Protein AF-A0A2D8PLK6-F1 (afdb_monomer_lite)

Structure (mmCIF, N/CA/C/O backbone):
data_AF-A0A2D8PLK6-F1
#
_entry.id   AF-A0A2D8PLK6-F1
#
loop_
_atom_site.group_PDB
_atom_site.id
_atom_site.type_symbol
_atom_site.label_atom_id
_atom_site.label_alt_id
_atom_site.label_comp_id
_atom_site.label_asym_id
_atom_site.label_entity_id
_atom_site.label_seq_id
_atom_site.pdbx_PDB_ins_code
_atom_site.Cartn_x
_atom_site.Cartn_y
_atom_site.Cartn_z
_atom_site.occupancy
_atom_site.B_iso_or_equiv
_atom_site.auth_seq_id
_atom_site.auth_comp_id
_atom_site.auth_asym_id
_atom_site.auth_atom_id
_atom_site.pdbx_PDB_model_num
ATOM 1 N N . MET A 1 1 ? -1.858 0.202 -30.831 1.00 60.78 1 MET A N 1
ATOM 2 C CA . MET A 1 1 ? -1.028 1.329 -30.344 1.00 60.78 1 MET A CA 1
ATOM 3 C C . MET A 1 1 ? 0.216 0.822 -29.613 1.00 60.78 1 MET A C 1
ATOM 5 O O . MET A 1 1 ? 1.303 1.046 -30.118 1.00 60.78 1 MET A O 1
ATOM 9 N N . VAL A 1 2 ? 0.094 0.050 -28.522 1.00 63.00 2 VAL A N 1
ATOM 10 C CA . VAL A 1 2 ? 1.261 -0.560 -27.835 1.00 63.00 2 VAL A CA 1
ATOM 11 C C . VAL A 1 2 ? 1.920 -1.668 -28.663 1.00 63.00 2 VAL A C 1
ATOM 13 O O . VAL A 1 2 ? 3.134 -1.665 -28.825 1.00 63.00 2 VAL A O 1
ATOM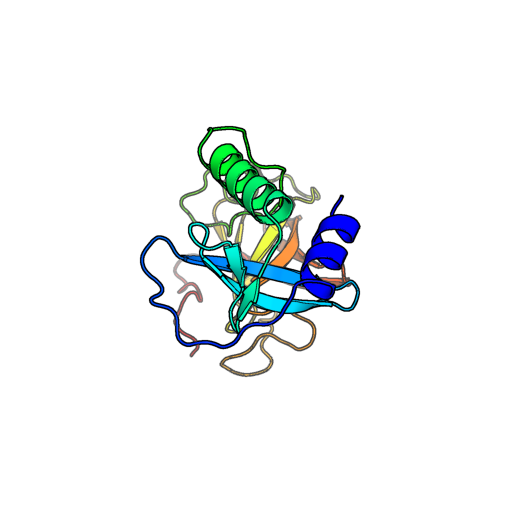 16 N N . GLU A 1 3 ? 1.135 -2.559 -29.273 1.00 66.50 3 GLU A N 1
ATOM 17 C CA . GLU A 1 3 ? 1.668 -3.630 -30.134 1.00 66.50 3 GLU A CA 1
ATOM 18 C C . GLU A 1 3 ? 2.528 -3.107 -31.294 1.00 66.50 3 GLU A C 1
ATOM 20 O O . GLU A 1 3 ? 3.518 -3.731 -31.664 1.00 66.50 3 GLU A O 1
ATOM 25 N N . SER A 1 4 ? 2.182 -1.943 -31.852 1.00 67.81 4 SER A N 1
ATOM 26 C CA . SER A 1 4 ? 2.950 -1.297 -32.921 1.00 67.81 4 SER A CA 1
ATOM 27 C C . SER A 1 4 ? 4.31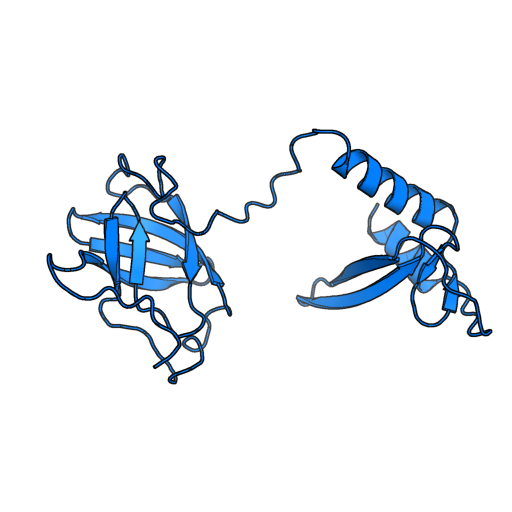1 -0.811 -32.418 1.00 67.81 4 SER A C 1
ATOM 29 O O . SER A 1 4 ? 5.315 -1.025 -33.088 1.00 67.81 4 SER A O 1
ATOM 31 N N . LEU A 1 5 ? 4.365 -0.229 -31.214 1.00 68.81 5 LEU A N 1
ATOM 32 C CA . LEU A 1 5 ? 5.614 0.203 -30.574 1.00 68.81 5 LEU A CA 1
ATOM 33 C C . LEU A 1 5 ? 6.495 -0.990 -30.191 1.00 68.81 5 LEU A C 1
ATOM 35 O O . LEU A 1 5 ? 7.703 -0.955 -30.404 1.00 68.81 5 LEU A O 1
ATOM 39 N N . VAL A 1 6 ? 5.891 -2.068 -29.686 1.00 73.19 6 VAL A N 1
ATOM 40 C CA . VAL A 1 6 ? 6.610 -3.315 -29.391 1.00 73.19 6 VAL A CA 1
ATOM 41 C C . VAL A 1 6 ? 7.186 -3.915 -30.673 1.00 73.19 6 VAL A C 1
ATOM 43 O O . VAL A 1 6 ? 8.360 -4.275 -30.693 1.00 73.19 6 VAL A O 1
ATOM 46 N N . LYS A 1 7 ? 6.418 -3.957 -31.769 1.00 76.75 7 LYS A N 1
ATOM 47 C CA . LYS A 1 7 ? 6.917 -4.424 -33.071 1.00 76.75 7 LYS A CA 1
ATOM 48 C C . LYS A 1 7 ? 8.091 -3.586 -33.573 1.00 76.75 7 LYS A C 1
ATOM 50 O O . LYS A 1 7 ? 9.073 -4.178 -33.996 1.00 76.75 7 LYS A O 1
ATOM 55 N N . ILE A 1 8 ? 8.024 -2.257 -33.454 1.00 75.94 8 ILE A N 1
ATOM 56 C CA . ILE A 1 8 ? 9.125 -1.354 -33.832 1.00 75.94 8 ILE A CA 1
ATOM 57 C C . ILE A 1 8 ? 10.404 -1.689 -33.056 1.00 75.94 8 ILE A C 1
ATOM 59 O O . ILE A 1 8 ? 11.475 -1.762 -33.650 1.00 75.94 8 ILE A O 1
ATOM 63 N N . VAL A 1 9 ? 10.301 -1.936 -31.746 1.00 77.56 9 VAL A N 1
ATOM 64 C CA . VAL A 1 9 ? 11.459 -2.315 -30.920 1.00 77.56 9 VAL A CA 1
ATOM 65 C C . VAL A 1 9 ? 11.991 -3.697 -31.302 1.00 77.56 9 VAL A C 1
ATOM 67 O O . VAL A 1 9 ? 13.202 -3.882 -31.373 1.00 77.56 9 VAL A O 1
ATOM 70 N N . LEU A 1 10 ? 11.110 -4.665 -31.570 1.00 82.62 10 LEU A N 1
ATOM 71 C CA . LEU A 1 10 ? 11.509 -6.022 -31.953 1.00 82.62 10 LEU A CA 1
ATOM 72 C C . LEU A 1 10 ? 12.131 -6.094 -33.357 1.00 82.62 10 LEU A C 1
ATOM 74 O O . LEU A 1 10 ? 12.943 -6.981 -33.606 1.00 82.62 10 LEU A O 1
ATOM 78 N N . SER A 1 11 ? 11.774 -5.179 -34.261 1.00 81.75 11 SER A N 1
ATOM 79 C CA . SER A 1 11 ? 12.331 -5.094 -35.618 1.00 81.75 11 SER A CA 1
ATOM 80 C C . SER A 1 11 ? 13.490 -4.105 -35.757 1.00 81.75 11 SER A C 1
ATOM 82 O O . SER A 1 11 ? 14.020 -3.944 -36.855 1.00 81.75 11 SER A O 1
ATOM 84 N N . ALA A 1 12 ? 13.849 -3.396 -34.685 1.00 86.12 12 ALA A N 1
ATOM 85 C CA . ALA A 1 12 ? 14.866 -2.357 -34.723 1.00 86.12 12 ALA A CA 1
ATOM 86 C C . ALA A 1 12 ? 16.254 -2.942 -35.042 1.00 86.12 12 ALA A C 1
ATOM 88 O O . ALA A 1 12 ? 16.638 -3.968 -34.467 1.00 86.12 12 ALA A O 1
ATOM 89 N N . PRO A 1 13 ? 17.041 -2.292 -35.918 1.00 85.19 13 PRO A N 1
ATOM 90 C CA . PRO A 1 13 ? 18.405 -2.718 -36.167 1.00 85.19 13 PRO A CA 1
ATOM 91 C C . PRO A 1 13 ? 19.247 -2.575 -34.896 1.00 85.19 13 PRO A C 1
ATOM 93 O O . PRO A 1 13 ? 19.100 -1.626 -34.121 1.00 85.19 13 PRO A O 1
ATOM 96 N N . VAL A 1 14 ? 20.144 -3.539 -34.698 1.00 86.94 14 VAL A N 1
ATOM 97 C CA . VAL A 1 14 ? 21.070 -3.565 -33.567 1.00 86.94 14 VAL A CA 1
ATOM 98 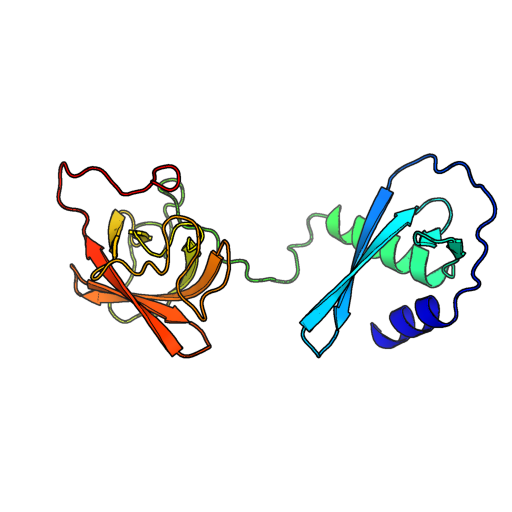C C . VAL A 1 14 ? 22.451 -3.168 -34.062 1.00 86.94 14 VAL A C 1
ATOM 100 O O . VAL A 1 14 ? 23.071 -3.893 -34.836 1.00 86.94 14 VAL A O 1
ATOM 103 N N . ASP A 1 15 ? 22.941 -2.031 -33.587 1.00 84.19 15 ASP A N 1
ATOM 104 C CA . ASP A 1 15 ? 24.303 -1.560 -33.817 1.00 84.19 15 ASP A CA 1
ATOM 105 C C . ASP A 1 15 ? 24.963 -1.267 -32.467 1.00 84.19 15 ASP A C 1
ATOM 107 O O . ASP A 1 15 ? 24.610 -0.313 -31.774 1.00 84.19 15 ASP A O 1
ATOM 111 N N . GLN A 1 16 ? 25.913 -2.129 -32.103 1.00 82.81 16 GLN A N 1
ATOM 112 C CA . GLN A 1 16 ? 26.656 -2.085 -30.842 1.00 82.81 16 GLN A CA 1
ATOM 113 C C . GLN A 1 16 ? 27.969 -1.298 -30.948 1.00 82.81 16 GLN A C 1
ATOM 115 O O . GLN A 1 16 ? 28.822 -1.411 -30.064 1.00 82.81 16 GLN A O 1
ATOM 120 N N . GLY A 1 17 ? 28.159 -0.523 -32.021 1.00 79.06 17 GLY A N 1
ATOM 121 C CA . GLY A 1 17 ? 29.262 0.421 -32.128 1.00 79.06 17 GLY A CA 1
ATOM 122 C C . GLY A 1 17 ? 29.329 1.337 -30.904 1.00 79.06 17 GLY A C 1
ATOM 123 O O . GLY A 1 17 ? 28.310 1.732 -30.338 1.00 79.06 17 GLY A O 1
ATOM 124 N N . ARG A 1 18 ? 30.546 1.664 -30.461 1.00 66.38 18 ARG A N 1
ATOM 125 C CA . ARG A 1 18 ? 30.748 2.554 -29.312 1.00 66.38 18 ARG A CA 1
ATOM 126 C C . ARG A 1 18 ? 30.203 3.942 -29.652 1.00 66.38 18 ARG A C 1
ATOM 128 O O . ARG A 1 18 ? 30.697 4.574 -30.582 1.00 66.38 18 ARG A O 1
ATOM 135 N N . ARG A 1 19 ? 29.218 4.413 -28.885 1.00 69.25 19 ARG A N 1
ATOM 136 C CA . ARG A 1 19 ? 28.636 5.752 -29.017 1.00 69.25 19 ARG A CA 1
ATOM 137 C C . ARG A 1 19 ? 28.798 6.532 -27.726 1.00 69.25 19 ARG A C 1
ATOM 139 O O . ARG A 1 19 ? 28.665 5.975 -26.637 1.00 69.25 19 ARG A O 1
ATOM 146 N N . ASP A 1 20 ? 29.064 7.823 -27.868 1.00 66.19 20 ASP A N 1
ATOM 147 C CA . ASP A 1 20 ? 29.033 8.739 -26.740 1.00 66.19 20 ASP A CA 1
ATOM 148 C C . ASP A 1 20 ? 27.575 9.057 -26.412 1.00 66.19 20 ASP A C 1
ATOM 150 O O . ASP A 1 20 ? 26.809 9.585 -27.218 1.00 66.19 20 ASP A O 1
ATOM 154 N N . HIS A 1 21 ? 27.175 8.649 -25.218 1.00 69.25 21 HIS A N 1
ATOM 155 C CA . HIS A 1 21 ? 25.825 8.795 -24.707 1.00 69.25 21 HIS A CA 1
ATOM 156 C C . HIS A 1 21 ? 25.691 10.116 -23.943 1.00 69.25 21 HIS A C 1
ATOM 158 O O . HIS A 1 21 ? 25.581 10.108 -22.716 1.00 69.25 21 HIS A O 1
ATOM 164 N N . ASP A 1 22 ? 25.731 11.239 -24.658 1.00 62.09 22 ASP A N 1
ATOM 165 C CA . ASP A 1 22 ? 25.506 12.558 -24.061 1.00 62.09 22 ASP A CA 1
ATOM 166 C C . ASP A 1 22 ? 24.004 12.914 -24.034 1.00 62.09 22 ASP A C 1
ATOM 168 O O . ASP A 1 22 ? 23.242 12.558 -24.939 1.00 62.09 22 ASP A O 1
ATOM 172 N N . GLY A 1 23 ? 23.561 13.594 -22.973 1.00 67.00 23 GLY A N 1
ATOM 173 C CA . GLY A 1 23 ? 22.179 14.056 -22.796 1.00 67.00 23 GLY A CA 1
ATOM 174 C C . GLY A 1 23 ? 21.264 13.222 -21.880 1.00 67.00 23 GLY A C 1
ATOM 175 O O . GLY A 1 23 ? 21.669 12.294 -21.177 1.00 67.00 23 GLY A O 1
ATOM 176 N N . GLN A 1 24 ? 19.983 13.613 -21.852 1.00 76.19 24 GLN A N 1
ATOM 177 C CA . GLN A 1 24 ? 18.980 13.103 -20.912 1.00 76.19 24 GLN A CA 1
ATOM 178 C C . GLN A 1 24 ? 18.644 11.625 -21.174 1.00 76.19 24 GLN A C 1
ATOM 180 O O . GLN A 1 24 ? 18.208 11.242 -22.264 1.00 76.19 24 GLN A O 1
ATOM 185 N N . ARG A 1 25 ? 18.813 10.797 -20.137 1.00 85.25 25 ARG A N 1
ATOM 186 C CA . ARG A 1 25 ? 18.557 9.351 -20.162 1.00 85.25 25 ARG A CA 1
ATOM 187 C C . ARG A 1 25 ? 17.244 9.011 -19.465 1.00 85.25 25 ARG A C 1
ATOM 189 O O . ARG A 1 25 ? 17.009 9.446 -18.338 1.00 85.25 25 ARG A O 1
ATOM 196 N N . TYR A 1 26 ? 16.452 8.150 -20.093 1.00 87.38 26 TYR A N 1
ATOM 197 C CA . TYR A 1 26 ? 15.200 7.618 -19.554 1.00 87.38 26 TYR A CA 1
ATOM 198 C C . TYR A 1 26 ? 15.272 6.098 -19.381 1.00 87.38 26 TYR A C 1
ATOM 200 O O . TYR A 1 26 ? 16.160 5.442 -19.924 1.00 87.38 26 TYR A O 1
ATOM 208 N N . PHE A 1 27 ? 14.333 5.528 -18.624 1.00 88.06 27 PHE A N 1
ATOM 209 C CA . PHE A 1 27 ? 14.134 4.081 -18.551 1.00 88.06 27 PHE A CA 1
ATOM 210 C C . PHE A 1 27 ? 12.773 3.727 -19.134 1.00 88.06 27 PHE A C 1
ATOM 212 O O . PHE A 1 27 ? 11.752 4.210 -18.654 1.00 88.06 27 PHE A O 1
ATOM 219 N N . ILE A 1 28 ? 12.773 2.856 -20.139 1.00 85.81 28 ILE A N 1
ATOM 220 C CA . ILE A 1 28 ? 11.558 2.277 -20.706 1.00 85.81 28 ILE A CA 1
ATOM 221 C C . ILE A 1 28 ? 11.373 0.893 -20.086 1.00 85.81 28 ILE A C 1
ATOM 223 O O . ILE A 1 28 ? 12.292 0.068 -20.124 1.00 85.81 28 ILE A O 1
ATOM 227 N N . ALA A 1 29 ? 10.208 0.667 -19.481 1.00 86.12 29 ALA A N 1
ATOM 228 C CA . ALA A 1 29 ? 9.799 -0.617 -18.925 1.00 86.12 29 ALA A CA 1
ATOM 229 C C . ALA A 1 29 ? 8.699 -1.219 -19.806 1.00 86.12 29 ALA A C 1
ATOM 231 O O . ALA A 1 29 ? 7.655 -0.601 -20.014 1.00 86.12 29 ALA A O 1
ATOM 232 N N . PHE A 1 30 ? 8.944 -2.419 -20.324 1.00 83.06 30 PHE A N 1
ATOM 233 C CA . PHE A 1 30 ? 7.946 -3.222 -21.018 1.00 83.06 30 PHE A CA 1
ATOM 234 C C . PHE A 1 30 ? 7.362 -4.217 -20.019 1.00 83.06 30 PHE A C 1
ATOM 236 O O . PHE A 1 30 ? 8.108 -5.016 -19.456 1.00 83.06 30 PHE A O 1
ATOM 243 N N . HIS A 1 31 ? 6.051 -4.159 -19.801 1.00 79.81 31 HIS A N 1
ATOM 244 C CA . HIS A 1 31 ? 5.326 -5.121 -18.978 1.00 79.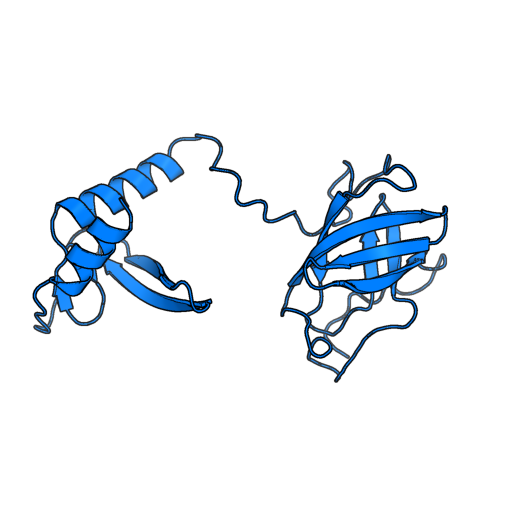81 31 HIS A CA 1
ATOM 245 C C . HIS A 1 31 ? 4.618 -6.106 -19.902 1.00 79.81 31 HIS A C 1
ATOM 247 O O . HIS A 1 31 ? 3.802 -5.698 -20.728 1.00 79.81 31 HIS A O 1
ATOM 253 N N . MET A 1 32 ? 4.966 -7.380 -19.781 1.00 78.06 32 MET A N 1
ATOM 254 C CA . MET A 1 32 ? 4.357 -8.468 -20.536 1.00 78.06 32 MET A CA 1
ATOM 255 C C . MET A 1 32 ? 3.114 -8.995 -19.808 1.00 78.06 32 MET A C 1
ATOM 257 O O . MET A 1 32 ? 2.957 -8.801 -18.602 1.00 78.06 32 MET A O 1
ATOM 261 N N . GLU A 1 33 ? 2.233 -9.686 -20.534 1.00 76.38 33 GLU A N 1
ATOM 262 C CA . GLU A 1 33 ? 0.994 -10.255 -19.974 1.00 76.38 33 GLU A CA 1
ATOM 263 C C . GLU A 1 33 ? 1.252 -11.323 -18.902 1.00 76.38 33 GLU A C 1
ATOM 265 O O . GLU A 1 33 ? 0.441 -11.501 -17.997 1.00 76.38 33 GLU A O 1
ATOM 270 N N . ASP A 1 34 ? 2.407 -11.989 -18.958 1.00 76.69 34 ASP A N 1
ATOM 271 C CA . ASP A 1 34 ? 2.848 -12.973 -17.965 1.00 76.69 34 ASP A CA 1
ATOM 272 C C . ASP A 1 34 ? 3.417 -12.341 -16.676 1.00 76.69 34 ASP A C 1
ATOM 274 O O . ASP A 1 34 ? 3.876 -13.050 -15.781 1.00 76.69 34 ASP A O 1
ATOM 278 N N . GLY A 1 35 ? 3.386 -11.007 -16.565 1.00 74.38 35 GLY A N 1
ATOM 279 C CA . GLY A 1 35 ? 3.915 -10.253 -15.429 1.00 74.38 35 GLY A CA 1
ATOM 280 C C . GLY A 1 35 ? 5.415 -9.959 -15.511 1.00 74.38 35 GLY A C 1
ATOM 281 O O . GLY A 1 35 ? 5.947 -9.277 -14.633 1.00 74.38 35 GLY A O 1
ATOM 282 N N . THR A 1 36 ? 6.105 -10.415 -16.559 1.00 80.38 36 THR A N 1
ATOM 283 C CA . THR A 1 36 ? 7.525 -10.125 -16.773 1.00 80.38 36 THR A CA 1
ATOM 284 C C . THR A 1 36 ? 7.735 -8.647 -17.090 1.00 80.38 36 THR A C 1
ATOM 286 O O . THR A 1 36 ? 7.086 -8.081 -17.972 1.00 80.38 36 THR A O 1
ATOM 289 N N . GLU A 1 37 ? 8.699 -8.021 -16.413 1.00 86.69 37 GLU A N 1
ATOM 290 C CA . GLU A 1 37 ? 9.133 -6.654 -16.700 1.00 86.69 37 GLU A CA 1
ATOM 291 C C . GLU A 1 37 ? 10.513 -6.646 -17.368 1.00 86.69 37 GLU A C 1
ATOM 293 O O . GLU A 1 37 ? 11.488 -7.202 -16.857 1.00 86.69 37 GLU A O 1
ATOM 298 N N . VAL A 1 38 ? 10.620 -5.955 -18.502 1.00 83.56 38 VAL A N 1
ATOM 299 C CA . VAL A 1 38 ? 11.882 -5.744 -19.212 1.00 83.56 38 VAL A CA 1
ATOM 300 C C . VAL A 1 38 ? 12.218 -4.260 -19.214 1.00 83.56 38 VAL A C 1
ATOM 302 O O . VAL A 1 38 ? 11.560 -3.463 -19.877 1.00 83.56 38 VAL A O 1
ATOM 305 N N . ARG A 1 39 ? 13.285 -3.877 -18.505 1.00 88.81 39 ARG A N 1
ATOM 306 C CA . ARG A 1 39 ? 13.758 -2.484 -18.443 1.00 88.81 39 ARG A CA 1
ATOM 307 C C . ARG A 1 39 ? 14.957 -2.244 -19.344 1.00 88.81 39 ARG A C 1
ATOM 309 O O . ARG A 1 39 ? 15.907 -3.033 -19.354 1.00 88.81 39 ARG A O 1
ATOM 316 N N . ARG A 1 40 ? 14.950 -1.132 -20.074 1.00 87.50 40 ARG A N 1
ATOM 317 C CA . ARG A 1 40 ? 16.079 -0.673 -20.896 1.00 87.50 40 ARG A CA 1
ATOM 318 C C . ARG A 1 40 ? 16.288 0.825 -20.713 1.00 87.50 40 ARG A C 1
ATOM 320 O O . ARG A 1 40 ? 15.324 1.577 -20.595 1.00 87.50 40 ARG A O 1
ATOM 327 N N . ALA A 1 41 ? 17.549 1.250 -20.671 1.00 89.56 41 ALA A N 1
ATOM 328 C CA . ALA A 1 41 ? 17.862 2.671 -20.762 1.00 89.56 41 ALA A CA 1
ATOM 329 C C . ALA A 1 41 ? 17.605 3.156 -22.193 1.00 89.56 41 ALA A C 1
ATOM 331 O O . ALA A 1 41 ? 17.842 2.406 -23.139 1.00 89.56 41 ALA A O 1
ATOM 332 N N . PHE A 1 42 ? 17.115 4.382 -22.326 1.00 89.69 42 PHE A N 1
ATOM 333 C CA . PHE A 1 42 ? 16.775 5.020 -23.588 1.00 89.69 42 PHE A CA 1
ATOM 334 C C . PHE A 1 42 ? 17.386 6.417 -23.659 1.00 89.69 42 PHE A C 1
ATOM 336 O O . PHE A 1 42 ? 17.277 7.192 -22.703 1.00 89.69 42 PHE A O 1
ATOM 343 N N . TRP A 1 43 ? 17.989 6.740 -24.799 1.00 89.62 43 TRP A N 1
ATOM 344 C CA . TRP A 1 43 ? 18.542 8.058 -25.094 1.00 89.62 43 TRP A CA 1
ATOM 345 C C . TRP A 1 43 ? 17.675 8.767 -26.126 1.00 89.62 43 TRP A C 1
ATOM 347 O O . TRP A 1 43 ? 17.651 8.393 -27.296 1.00 89.62 43 TRP A O 1
ATOM 357 N N . LEU A 1 44 ? 16.980 9.823 -25.697 1.00 84.88 44 LEU A N 1
ATOM 358 C CA . LEU A 1 44 ? 16.014 10.538 -26.539 1.00 84.88 44 LEU A CA 1
ATOM 359 C C . LEU A 1 44 ? 16.679 11.214 -27.753 1.00 84.88 44 LEU A C 1
ATOM 361 O O . LEU A 1 44 ? 16.108 11.246 -28.844 1.00 84.88 44 LEU A O 1
ATOM 365 N N . GLY A 1 45 ? 17.904 11.716 -27.569 1.00 82.56 45 GLY A N 1
ATOM 366 C CA . GLY A 1 45 ? 18.677 12.392 -28.614 1.00 82.56 45 GLY A CA 1
ATOM 367 C C . GLY A 1 45 ? 19.126 11.468 -29.751 1.00 82.56 45 GLY A C 1
ATOM 368 O O . GLY A 1 45 ? 19.101 11.878 -30.910 1.00 82.56 45 GLY A O 1
ATOM 369 N N . SER A 1 46 ? 19.470 10.212 -29.452 1.00 83.19 46 SER A N 1
ATOM 370 C CA . SER A 1 46 ? 19.905 9.231 -30.459 1.00 83.19 46 SER A CA 1
ATOM 371 C C . SER A 1 46 ? 18.799 8.271 -30.902 1.00 83.19 46 SER A C 1
ATOM 373 O O . SER A 1 46 ? 18.884 7.706 -31.988 1.00 83.19 46 SER A O 1
ATOM 375 N N . GLY A 1 47 ? 17.755 8.086 -30.091 1.00 85.44 47 GLY A N 1
ATOM 376 C CA . GLY A 1 47 ? 16.764 7.027 -30.284 1.00 85.44 47 GLY A CA 1
ATOM 377 C C . GLY A 1 47 ? 17.272 5.637 -29.916 1.00 85.44 47 GLY A C 1
ATOM 378 O O . GLY A 1 47 ? 16.669 4.639 -30.306 1.00 85.44 47 GLY A O 1
ATOM 379 N N . GLU A 1 48 ? 18.381 5.547 -29.191 1.00 88.56 48 GLU A N 1
ATOM 380 C CA . GLU A 1 48 ? 18.945 4.264 -28.804 1.00 88.56 48 GLU A CA 1
ATOM 381 C C . GLU A 1 48 ? 18.281 3.722 -27.536 1.00 88.56 48 GLU A C 1
ATOM 383 O O . GLU A 1 48 ? 18.230 4.395 -26.505 1.00 88.56 48 GLU A O 1
ATOM 388 N N . LEU A 1 49 ? 17.851 2.463 -27.593 1.00 88.75 49 LEU A N 1
ATOM 389 C CA . LEU A 1 49 ? 17.657 1.608 -26.429 1.00 88.75 49 LEU A CA 1
ATOM 390 C C . LEU A 1 49 ? 18.951 0.833 -26.144 1.00 88.75 49 LEU A C 1
ATOM 392 O O . LEU A 1 49 ? 19.593 0.293 -27.046 1.00 88.75 49 LEU A O 1
ATOM 396 N N . HIS A 1 50 ? 19.311 0.744 -24.863 1.00 86.19 50 HIS A N 1
ATOM 397 C CA . HIS A 1 50 ? 20.528 0.088 -24.392 1.00 86.19 50 HIS A CA 1
ATOM 398 C C . HIS A 1 50 ? 20.736 -1.292 -25.025 1.00 86.19 50 HIS A C 1
ATOM 400 O O . HIS A 1 50 ? 19.796 -2.090 -25.082 1.00 86.19 50 HIS A O 1
ATOM 406 N N . ARG A 1 51 ? 22.000 -1.587 -25.373 1.00 84.94 51 ARG A N 1
ATOM 407 C CA . ARG A 1 51 ? 22.460 -2.673 -26.267 1.00 84.94 51 ARG A CA 1
ATOM 408 C C . ARG A 1 51 ? 22.393 -2.332 -27.762 1.00 84.94 51 ARG A C 1
ATOM 410 O O . ARG A 1 51 ? 22.385 -3.258 -28.571 1.00 84.94 51 ARG A O 1
ATOM 417 N N . GLY A 1 52 ? 22.403 -1.048 -28.124 1.00 84.56 52 GLY A N 1
ATOM 418 C CA . GLY A 1 52 ? 22.524 -0.631 -29.519 1.00 84.56 52 GLY A CA 1
ATOM 419 C C . GLY A 1 52 ? 21.250 -0.799 -30.343 1.00 84.56 52 GLY A C 1
ATOM 420 O O . GLY A 1 52 ? 21.324 -0.839 -31.566 1.00 84.56 52 GLY A O 1
ATOM 421 N N . ILE A 1 53 ? 20.089 -0.941 -29.699 1.00 87.56 53 ILE A N 1
ATOM 422 C CA . ILE A 1 53 ? 18.807 -1.113 -30.388 1.00 87.56 53 ILE A CA 1
ATOM 423 C C . ILE A 1 53 ? 18.362 0.263 -30.890 1.00 87.56 53 ILE A C 1
ATOM 425 O O . ILE A 1 53 ? 18.013 1.137 -30.094 1.00 87.56 53 ILE A O 1
ATOM 429 N N . MET A 1 54 ? 18.379 0.459 -32.204 1.00 87.62 54 MET A N 1
ATOM 430 C CA . MET A 1 54 ? 18.096 1.751 -32.825 1.00 87.62 54 MET A CA 1
ATOM 431 C C . MET A 1 54 ? 16.620 1.881 -33.153 1.00 87.62 54 MET A C 1
ATOM 433 O O . MET A 1 54 ? 16.132 1.320 -34.131 1.00 87.62 54 MET A O 1
ATOM 437 N N . THR A 1 55 ? 15.902 2.616 -32.310 1.00 85.06 55 THR A N 1
ATOM 438 C CA . THR A 1 55 ? 14.463 2.794 -32.485 1.00 85.06 55 THR A CA 1
ATOM 439 C C . THR A 1 55 ? 14.153 3.778 -33.608 1.00 85.06 55 THR A C 1
ATOM 441 O O . THR A 1 55 ? 14.886 4.739 -33.850 1.00 85.06 55 THR A O 1
ATOM 444 N N . ASP A 1 56 ? 13.045 3.514 -34.292 1.00 80.81 56 ASP A N 1
ATOM 445 C CA . ASP A 1 56 ? 12.516 4.363 -35.354 1.00 80.81 56 ASP A CA 1
ATOM 446 C C . ASP A 1 56 ? 12.122 5.759 -34.817 1.00 80.81 56 ASP A C 1
ATOM 448 O O . ASP A 1 56 ? 11.703 5.864 -33.655 1.00 80.81 56 ASP A O 1
ATOM 452 N N . PRO A 1 57 ? 12.206 6.835 -35.626 1.00 78.88 57 PRO A N 1
ATOM 453 C CA . PRO A 1 57 ? 11.709 8.160 -35.255 1.00 78.88 57 PRO A CA 1
ATOM 454 C C . PRO A 1 57 ? 10.305 8.160 -34.639 1.00 78.88 57 PRO A C 1
ATOM 456 O O . PRO A 1 57 ? 10.100 8.833 -33.636 1.00 78.88 57 PRO A O 1
ATOM 459 N N . LEU A 1 58 ? 9.383 7.318 -35.115 1.00 78.69 58 LEU A N 1
ATOM 460 C CA . LEU A 1 58 ? 8.033 7.212 -34.550 1.00 78.69 58 LEU A CA 1
ATOM 461 C C . LEU A 1 58 ? 8.026 6.773 -33.079 1.00 78.69 58 LEU A C 1
ATOM 463 O O . LEU A 1 58 ? 7.188 7.216 -32.290 1.00 78.69 58 LEU A O 1
ATOM 467 N N . PHE A 1 59 ? 8.962 5.907 -32.685 1.00 82.12 59 PHE A N 1
ATOM 468 C CA . PHE A 1 59 ? 9.118 5.504 -31.289 1.00 82.12 59 PHE A CA 1
ATOM 469 C C . PHE A 1 59 ? 9.646 6.669 -30.448 1.00 82.12 59 PHE A C 1
ATOM 471 O O . PHE A 1 59 ? 9.140 6.927 -29.356 1.00 82.12 59 PHE A O 1
ATOM 478 N N . ARG A 1 60 ? 10.630 7.407 -30.972 1.00 83.88 60 ARG A N 1
ATOM 479 C CA . ARG A 1 60 ? 11.193 8.591 -30.309 1.00 83.88 60 ARG A CA 1
ATOM 480 C C . ARG A 1 60 ? 10.140 9.675 -30.115 1.00 83.88 60 ARG A C 1
ATOM 482 O O . ARG A 1 60 ? 10.040 10.218 -29.018 1.00 83.88 60 ARG A O 1
ATOM 489 N N . ASP A 1 61 ? 9.338 9.932 -31.142 1.00 81.75 61 ASP A N 1
ATOM 490 C CA . ASP A 1 61 ? 8.254 10.911 -31.120 1.00 81.75 61 ASP A CA 1
ATOM 491 C C . ASP A 1 61 ? 7.189 10.515 -30.100 1.00 81.75 61 ASP A C 1
ATOM 493 O O . ASP A 1 61 ? 6.763 11.346 -29.303 1.00 81.75 61 ASP A O 1
ATOM 497 N N . SER A 1 62 ? 6.846 9.224 -30.030 1.00 81.88 62 SER A N 1
ATOM 498 C CA . SER A 1 62 ? 5.914 8.701 -29.023 1.00 81.88 62 SER A CA 1
ATOM 499 C C . SER A 1 62 ? 6.437 8.897 -27.594 1.00 81.88 62 SER A C 1
ATOM 501 O O . SER A 1 62 ? 5.684 9.286 -26.702 1.00 81.88 62 SER A O 1
ATOM 503 N N . VAL A 1 63 ? 7.736 8.671 -27.359 1.00 83.75 63 VAL A N 1
ATOM 504 C CA . VAL A 1 63 ? 8.359 8.922 -26.049 1.00 83.75 63 VAL A CA 1
ATOM 505 C C . VAL A 1 63 ? 8.416 10.422 -25.748 1.00 83.75 63 VAL A C 1
ATOM 507 O O . VAL A 1 63 ? 8.101 10.827 -24.631 1.00 83.75 63 VAL A O 1
ATOM 510 N N . SER A 1 64 ? 8.774 11.261 -26.724 1.00 83.56 64 SER A N 1
ATOM 511 C CA . SER A 1 64 ? 8.816 12.714 -26.542 1.00 83.56 64 SER A CA 1
ATOM 512 C C . SER A 1 64 ? 7.431 13.293 -26.262 1.00 83.56 64 SER A C 1
ATOM 514 O O . SER A 1 64 ? 7.302 14.163 -25.404 1.00 83.56 64 SER A O 1
ATOM 516 N N . GLN A 1 65 ? 6.399 12.806 -26.947 1.00 77.06 65 GLN A N 1
ATOM 517 C CA . GLN A 1 65 ? 5.015 13.186 -26.702 1.00 77.06 65 GLN A CA 1
ATOM 518 C C . GLN A 1 65 ? 4.589 12.791 -25.286 1.00 77.06 65 GLN A C 1
ATOM 520 O O . GLN A 1 65 ? 4.091 13.644 -24.559 1.00 77.06 65 GLN A O 1
ATOM 525 N N . ALA A 1 66 ? 4.874 11.560 -24.849 1.00 79.12 66 ALA A N 1
ATOM 526 C CA . ALA A 1 66 ? 4.572 11.121 -23.486 1.00 79.12 66 ALA A CA 1
ATOM 527 C C . ALA A 1 66 ? 5.273 11.988 -22.420 1.00 79.12 66 ALA A C 1
ATOM 529 O O . ALA A 1 66 ? 4.686 12.299 -21.387 1.00 79.12 66 ALA A O 1
ATOM 530 N N . LEU A 1 67 ? 6.512 12.425 -22.670 1.00 82.94 67 LEU A N 1
ATOM 531 C CA . LEU A 1 67 ? 7.233 13.341 -21.777 1.00 82.94 67 LEU A CA 1
ATOM 532 C C . LEU A 1 67 ? 6.618 14.748 -21.758 1.00 82.94 67 LEU A C 1
ATOM 534 O O . LEU A 1 67 ? 6.538 15.367 -20.699 1.00 82.94 67 LEU A O 1
ATOM 538 N N . ASN A 1 68 ? 6.151 15.245 -22.903 1.00 79.00 68 ASN A N 1
ATOM 539 C CA . ASN A 1 68 ? 5.480 16.542 -23.002 1.00 79.00 68 ASN A CA 1
ATOM 540 C C . ASN A 1 68 ? 4.083 16.520 -22.359 1.00 79.00 68 ASN A C 1
ATOM 542 O O . ASN A 1 68 ? 3.675 17.502 -21.738 1.00 79.00 68 ASN A O 1
ATOM 546 N N . GLU A 1 69 ? 3.376 15.393 -22.442 1.00 69.50 69 GLU A N 1
ATOM 547 C CA . GLU A 1 69 ? 2.120 15.137 -21.727 1.00 69.50 69 GLU A CA 1
ATOM 548 C C . GLU A 1 69 ? 2.333 15.039 -20.207 1.00 69.50 69 GLU A C 1
ATOM 550 O O . GLU A 1 69 ? 1.466 15.463 -19.449 1.00 69.50 69 GLU A O 1
ATOM 555 N N . MET A 1 70 ? 3.497 14.555 -19.746 1.00 60.88 70 MET A N 1
ATOM 556 C CA . MET A 1 70 ? 3.897 14.638 -18.330 1.00 60.88 70 MET A CA 1
ATOM 557 C C . MET A 1 70 ? 4.270 16.067 -17.892 1.00 60.88 70 MET A C 1
ATOM 559 O O . MET A 1 70 ? 4.160 16.383 -16.709 1.00 60.88 70 MET A O 1
ATOM 563 N N . ALA A 1 71 ? 4.750 16.915 -18.812 1.00 59.56 71 ALA A N 1
ATOM 564 C CA . ALA A 1 71 ? 5.202 18.283 -18.530 1.00 59.56 71 ALA A CA 1
ATOM 565 C C . ALA A 1 71 ? 4.085 19.341 -18.618 1.00 59.56 71 ALA A C 1
ATOM 567 O O . ALA A 1 71 ? 4.194 20.413 -18.024 1.00 59.56 71 ALA A O 1
ATOM 568 N N . THR A 1 72 ? 2.999 19.051 -19.332 1.00 42.12 72 THR A N 1
ATOM 569 C CA . THR A 1 72 ? 1.740 19.794 -19.201 1.00 42.12 72 THR A CA 1
ATOM 570 C C . THR A 1 72 ? 1.016 19.296 -17.948 1.00 42.12 72 THR A C 1
ATOM 572 O O . THR A 1 72 ? 0.998 18.089 -17.719 1.00 42.12 72 THR A O 1
ATOM 575 N N . PRO A 1 73 ? 0.396 20.162 -17.117 1.00 43.41 73 PRO A N 1
ATOM 576 C CA . PRO A 1 73 ? -0.427 19.718 -15.996 1.00 43.41 73 PRO A CA 1
ATOM 577 C C . PRO A 1 73 ? -1.765 19.191 -16.532 1.00 43.41 73 PRO A C 1
ATOM 579 O O . PRO A 1 73 ? -2.835 19.739 -16.282 1.00 43.41 73 PRO A O 1
ATOM 582 N N . THR A 1 74 ? -1.691 18.128 -17.320 1.00 39.22 74 THR A N 1
ATOM 583 C CA . THR A 1 74 ? -2.813 17.267 -17.646 1.00 39.22 74 THR A CA 1
ATOM 584 C C . THR A 1 74 ? -2.901 16.281 -16.484 1.00 39.22 74 THR A C 1
ATOM 586 O O . THR A 1 74 ? -1.891 15.644 -16.168 1.00 39.22 74 THR A O 1
ATOM 589 N N . PRO A 1 75 ? -4.039 16.175 -15.774 1.00 39.94 75 PRO A N 1
ATOM 590 C CA . PRO A 1 75 ? -4.146 15.239 -14.665 1.00 39.94 75 PRO A CA 1
ATOM 591 C C . PRO A 1 75 ? -3.840 13.835 -15.207 1.00 39.94 75 PRO A C 1
ATOM 593 O O . PRO A 1 75 ? -4.438 13.434 -16.210 1.00 39.94 75 PRO A O 1
ATOM 596 N N . PRO A 1 76 ? -2.874 13.111 -14.616 1.00 39.97 76 PRO A N 1
ATOM 597 C CA . PRO A 1 76 ? -2.413 11.845 -15.162 1.00 39.97 76 PRO A CA 1
ATOM 598 C C . PRO A 1 76 ? -3.584 10.860 -15.278 1.00 39.97 76 PRO A C 1
ATOM 600 O O . PRO A 1 76 ? -4.466 10.861 -14.412 1.00 39.97 76 PRO A O 1
ATOM 603 N N . PRO A 1 77 ? -3.610 9.989 -16.307 1.00 40.28 77 PRO A N 1
ATOM 604 C CA . PRO A 1 77 ? -4.554 8.885 -16.331 1.00 40.28 77 PRO A CA 1
ATOM 605 C C . PRO A 1 77 ? -4.338 8.080 -15.052 1.00 40.28 77 PRO A C 1
ATOM 607 O O . PRO A 1 77 ? -3.225 7.637 -14.767 1.00 40.28 77 PRO A O 1
ATOM 610 N N . ASN A 1 78 ? -5.407 7.980 -14.266 1.00 39.19 78 ASN A N 1
ATOM 611 C CA . ASN A 1 78 ? -5.474 7.425 -12.921 1.00 39.19 78 ASN A CA 1
ATOM 612 C C . ASN A 1 78 ? -4.874 6.002 -12.872 1.00 39.19 78 ASN A C 1
ATOM 614 O O . ASN A 1 78 ? -5.581 5.000 -12.940 1.00 39.19 78 ASN A O 1
ATOM 618 N N . LYS A 1 79 ? -3.549 5.888 -12.735 1.00 39.12 79 LYS A N 1
ATOM 619 C CA . LYS A 1 79 ? -2.954 4.753 -12.038 1.00 39.12 79 LYS A CA 1
ATOM 620 C C . LYS A 1 79 ? -3.224 5.042 -10.578 1.00 39.12 79 LYS A C 1
ATOM 622 O O . LYS A 1 79 ? -2.527 5.848 -9.972 1.00 39.12 79 LYS A O 1
ATOM 627 N N . THR A 1 80 ? -4.274 4.431 -10.050 1.00 36.22 80 THR A N 1
ATOM 628 C CA . THR A 1 80 ? -4.657 4.469 -8.641 1.00 36.22 80 THR A CA 1
ATOM 629 C C . THR A 1 80 ? -3.562 3.808 -7.795 1.00 36.22 80 THR A C 1
ATOM 631 O O . THR A 1 80 ? -3.747 2.732 -7.239 1.00 36.22 80 THR A O 1
ATOM 634 N N . SER A 1 81 ? -2.372 4.410 -7.710 1.00 46.09 81 SER A N 1
ATOM 635 C CA . SER A 1 81 ? -1.483 4.185 -6.581 1.00 46.09 81 SER A CA 1
ATOM 636 C C . SER A 1 81 ? -2.145 4.906 -5.424 1.00 46.09 81 SER A C 1
ATOM 638 O O . SER A 1 81 ? -1.973 6.113 -5.250 1.00 46.09 81 SER A O 1
ATOM 640 N N . THR A 1 82 ? -2.998 4.192 -4.697 1.00 55.25 82 THR A N 1
ATOM 641 C CA . THR A 1 82 ? -3.620 4.748 -3.505 1.00 55.25 82 THR A CA 1
ATOM 642 C C . THR A 1 82 ? -2.501 5.271 -2.600 1.00 55.25 82 THR A C 1
ATOM 644 O O . THR A 1 82 ? -1.548 4.521 -2.352 1.00 55.25 82 THR A O 1
ATOM 647 N N . PRO A 1 83 ? -2.532 6.533 -2.145 1.00 59.03 83 PRO A N 1
ATOM 648 C CA . PRO A 1 83 ? -1.489 7.046 -1.272 1.00 59.03 83 PRO A CA 1
ATOM 649 C C . PRO A 1 83 ? -1.365 6.154 -0.032 1.00 59.03 83 PRO A C 1
ATOM 651 O O . PRO A 1 83 ? -2.359 5.660 0.505 1.00 59.03 83 PRO A O 1
ATOM 654 N N . LEU A 1 84 ? -0.126 5.915 0.400 1.00 76.56 84 LEU A N 1
ATOM 655 C CA . LEU A 1 84 ? 0.128 5.377 1.731 1.00 76.56 84 LEU A CA 1
ATOM 656 C C . LEU A 1 84 ? -0.435 6.377 2.726 1.00 76.56 84 LEU A C 1
ATOM 658 O O . LEU A 1 84 ? 0.008 7.521 2.748 1.00 76.56 84 LEU A O 1
ATOM 662 N N . CYS A 1 85 ? -1.405 5.955 3.525 1.00 83.88 85 CYS A N 1
ATOM 663 C CA . CYS A 1 85 ? -1.957 6.839 4.528 1.00 83.88 85 CYS A CA 1
ATOM 664 C C . CYS A 1 85 ? -0.913 7.163 5.593 1.00 83.88 85 CYS A C 1
ATOM 666 O O . CYS A 1 85 ? -0.288 6.275 6.180 1.00 83.88 85 CYS A O 1
ATOM 668 N N . THR A 1 86 ? -0.751 8.453 5.848 1.00 82.44 86 THR A N 1
ATOM 669 C CA . THR A 1 86 ? 0.055 9.012 6.923 1.00 82.44 86 THR A CA 1
ATOM 670 C C . THR A 1 86 ? -0.786 10.011 7.715 1.00 82.44 86 THR A C 1
ATOM 672 O O . THR A 1 86 ? -1.903 10.363 7.342 1.00 82.44 86 THR A O 1
ATOM 675 N N . GLU A 1 87 ? -0.236 10.499 8.823 1.00 82.88 87 GLU A N 1
ATOM 676 C CA . GLU A 1 87 ? -0.871 11.526 9.660 1.00 82.88 87 GLU A CA 1
ATOM 677 C C . GLU A 1 87 ? -1.070 12.872 8.947 1.00 82.88 87 GLU A C 1
ATOM 679 O O . GLU A 1 87 ? -1.770 13.743 9.457 1.00 82.88 87 GLU A O 1
ATOM 684 N N . ARG A 1 88 ? -0.434 13.076 7.786 1.00 82.12 88 ARG A N 1
ATOM 685 C CA . ARG A 1 88 ? -0.524 14.331 7.031 1.00 82.12 88 ARG A CA 1
ATOM 686 C C . ARG A 1 88 ? -1.803 14.425 6.210 1.00 82.12 88 ARG A C 1
ATOM 688 O O . ARG A 1 88 ? -2.257 15.530 5.923 1.00 82.12 88 ARG A O 1
ATOM 695 N N . GLU A 1 89 ? -2.372 13.292 5.814 1.00 84.12 89 GLU A N 1
ATOM 696 C CA . GLU A 1 89 ? -3.584 13.257 5.011 1.00 84.12 89 GLU A CA 1
ATOM 697 C C . GLU A 1 89 ? -4.824 13.354 5.908 1.00 84.12 89 GLU A C 1
ATOM 699 O O . GLU A 1 89 ? -5.104 12.480 6.726 1.00 84.12 89 GLU A O 1
ATOM 704 N N . LEU A 1 90 ? -5.597 14.425 5.723 1.00 85.50 90 LEU A N 1
ATOM 705 C CA . LEU A 1 90 ? -6.773 14.732 6.546 1.00 85.50 90 LEU A CA 1
ATOM 706 C C . LEU A 1 90 ? -8.094 14.229 5.950 1.00 85.50 90 LEU A C 1
ATOM 708 O O . LEU A 1 90 ? -9.132 14.334 6.599 1.00 85.50 90 LEU A O 1
ATOM 712 N N . THR A 1 91 ? -8.078 13.675 4.737 1.00 85.88 91 THR A N 1
ATOM 713 C CA . THR A 1 91 ? -9.272 13.158 4.057 1.00 85.88 91 THR A CA 1
ATOM 714 C C . THR A 1 91 ? -9.342 11.629 4.117 1.00 85.88 91 THR A C 1
ATOM 716 O O . THR A 1 91 ? -8.299 10.966 4.144 1.00 85.88 91 THR A O 1
ATOM 719 N N . PRO A 1 92 ? -10.548 11.028 4.113 1.00 85.44 92 PRO A N 1
ATOM 720 C CA . PRO A 1 92 ? -10.702 9.579 4.015 1.00 85.44 92 PRO A CA 1
ATOM 721 C C . PRO A 1 92 ? -9.981 9.004 2.783 1.00 85.44 92 PRO A C 1
ATOM 723 O O . PRO A 1 92 ? -10.044 9.613 1.713 1.00 85.44 92 PRO A O 1
ATOM 726 N N . PRO A 1 93 ? -9.342 7.823 2.890 1.00 90.88 93 PRO A N 1
ATOM 727 C CA . PRO A 1 93 ? -9.325 6.923 4.053 1.00 90.88 93 PRO A CA 1
ATOM 728 C C . PRO A 1 93 ? -8.323 7.261 5.165 1.00 90.88 93 PRO A C 1
ATOM 730 O O . PRO A 1 93 ? -8.320 6.596 6.202 1.00 90.88 93 PRO A O 1
ATOM 733 N N . CYS A 1 94 ? -7.447 8.239 4.958 1.00 88.50 94 CYS A N 1
ATOM 734 C CA . CYS A 1 94 ? -6.325 8.492 5.855 1.00 88.50 94 CYS A CA 1
ATOM 735 C C . CYS A 1 94 ? -6.721 9.358 7.050 1.00 88.50 94 CYS A C 1
ATOM 737 O O . CYS A 1 94 ? -6.344 9.046 8.174 1.00 88.50 94 CYS A O 1
ATOM 739 N N . GLY A 1 95 ? -7.538 10.383 6.817 1.00 86.06 95 GLY A N 1
ATOM 740 C CA . GLY A 1 95 ? -8.109 11.236 7.850 1.00 86.06 95 GLY A CA 1
ATOM 741 C C . GLY A 1 95 ? -9.441 10.733 8.401 1.00 86.06 95 GLY A C 1
ATOM 742 O O . GLY A 1 95 ? -9.887 9.619 8.118 1.00 86.06 95 GLY A O 1
ATOM 743 N N . SER A 1 96 ? -10.078 11.565 9.219 1.00 86.88 96 SER A N 1
ATOM 744 C CA . SER A 1 96 ? -11.379 11.278 9.829 1.00 86.88 96 SER A CA 1
ATOM 745 C C . SER A 1 96 ? -12.517 11.276 8.795 1.00 86.88 96 SER A C 1
ATOM 747 O O . SER A 1 96 ? -12.347 11.705 7.656 1.00 86.88 96 SER A O 1
ATOM 749 N N . GLY A 1 97 ? -13.697 10.777 9.182 1.00 87.88 97 GLY A N 1
ATOM 750 C CA . GLY A 1 97 ? -14.866 10.702 8.289 1.00 87.88 97 GLY A CA 1
ATOM 751 C C . GLY A 1 97 ? -14.953 9.417 7.458 1.00 87.88 97 GLY A C 1
ATOM 752 O O . GLY A 1 97 ? -15.692 9.360 6.478 1.00 87.88 97 GLY A O 1
ATOM 753 N N . VAL A 1 98 ? -14.198 8.381 7.833 1.00 92.25 98 VAL A N 1
ATOM 754 C CA . VAL A 1 98 ? -14.394 7.016 7.328 1.00 92.25 98 VAL A CA 1
ATOM 755 C C . VAL A 1 98 ? -15.718 6.463 7.857 1.00 92.25 98 VAL A C 1
ATOM 757 O O . VAL A 1 98 ? -15.962 6.467 9.062 1.00 92.25 98 VAL A O 1
ATOM 760 N N . GLU A 1 99 ? -16.556 5.961 6.957 1.00 92.81 99 GLU A N 1
ATOM 761 C CA . GLU A 1 99 ? -17.841 5.343 7.285 1.00 92.81 99 GLU A CA 1
ATOM 762 C C . GLU A 1 99 ? -17.668 3.847 7.588 1.00 92.81 99 GLU A C 1
ATOM 764 O O . GLU A 1 99 ? -16.936 3.135 6.891 1.00 92.81 99 GLU A O 1
ATOM 769 N N . ILE A 1 100 ? -18.372 3.347 8.608 1.00 93.88 100 ILE A N 1
ATOM 770 C CA . ILE A 1 100 ? -18.391 1.915 8.934 1.00 93.88 100 ILE A CA 1
ATOM 771 C C . ILE A 1 100 ? -19.019 1.126 7.775 1.00 93.88 100 ILE A C 1
ATOM 773 O O . ILE A 1 100 ? -20.047 1.506 7.221 1.00 93.88 100 ILE A O 1
ATOM 777 N N . GLY A 1 101 ? -18.389 0.012 7.403 1.00 89.19 101 GLY A N 1
ATOM 778 C CA . GLY A 1 101 ? -18.822 -0.894 6.337 1.00 89.19 101 GLY A CA 1
ATOM 779 C C . GLY A 1 101 ? -18.423 -0.463 4.922 1.00 89.19 101 GLY A C 1
ATOM 780 O O . GLY A 1 101 ? -18.437 -1.300 4.016 1.00 89.19 101 GLY A O 1
ATOM 781 N N . LYS A 1 102 ? -18.012 0.794 4.717 1.00 92.88 102 LYS A N 1
ATOM 782 C CA . LYS A 1 102 ? -17.639 1.310 3.395 1.00 92.88 102 LYS A CA 1
ATOM 783 C C . LYS A 1 102 ? -16.206 0.897 3.017 1.00 92.88 102 LYS A C 1
ATOM 785 O O . LYS A 1 102 ? -15.288 1.112 3.812 1.00 92.88 102 LYS A O 1
ATOM 790 N N . PRO A 1 103 ? -15.986 0.299 1.829 1.00 90.38 103 PRO A N 1
ATOM 791 C CA . PRO A 1 103 ? -14.647 0.043 1.311 1.00 90.38 103 PRO A CA 1
ATOM 792 C C . PRO A 1 103 ? -13.966 1.331 0.881 1.00 90.38 103 PRO A C 1
ATOM 794 O O . PRO A 1 103 ? -14.544 2.145 0.160 1.00 90.38 103 PRO A O 1
ATOM 797 N N . TYR A 1 104 ? -12.705 1.465 1.270 1.00 89.12 104 TYR A N 1
ATOM 798 C CA . TYR A 1 104 ? -11.820 2.490 0.751 1.00 89.12 104 TYR A CA 1
ATOM 799 C C . TYR A 1 104 ? -10.604 1.823 0.112 1.00 89.12 104 TYR A C 1
ATOM 801 O O . TYR A 1 104 ? -10.004 0.955 0.753 1.00 89.12 104 TYR A O 1
ATOM 809 N N . PRO A 1 105 ? -10.200 2.224 -1.107 1.00 90.44 105 PRO A N 1
ATOM 810 C CA . PRO A 1 105 ? -8.910 1.829 -1.658 1.00 90.44 105 PRO A CA 1
ATOM 811 C C . PRO A 1 105 ? -7.807 2.137 -0.648 1.00 90.44 105 PRO A C 1
ATOM 813 O O . PRO A 1 105 ? -7.851 3.178 0.010 1.00 90.44 105 PRO A O 1
ATOM 816 N N . TYR A 1 106 ? -6.837 1.240 -0.494 1.00 88.25 106 TYR A N 1
ATOM 817 C CA . TYR A 1 106 ? -5.780 1.400 0.498 1.00 88.25 106 TYR A CA 1
ATOM 818 C C . TYR A 1 106 ? -4.484 0.704 0.064 1.00 88.25 106 TYR A C 1
ATOM 820 O O . TYR A 1 106 ? -4.506 -0.391 -0.503 1.00 88.25 106 TYR A O 1
ATOM 828 N N . THR A 1 107 ? -3.346 1.326 0.379 1.00 88.81 107 THR A N 1
ATOM 829 C CA . THR A 1 107 ? -2.012 0.730 0.215 1.00 88.81 107 THR A CA 1
ATOM 830 C C . THR A 1 107 ? -1.453 0.364 1.582 1.00 88.81 107 THR A C 1
ATOM 832 O O . THR A 1 107 ? -1.168 1.240 2.398 1.00 88.81 107 THR A O 1
ATOM 835 N N . LEU A 1 108 ? -1.268 -0.930 1.837 1.00 89.50 108 LEU A N 1
ATOM 836 C CA . LEU A 1 108 ? -0.732 -1.439 3.095 1.00 89.50 108 LEU A CA 1
ATOM 837 C C . LEU A 1 108 ? 0.784 -1.651 3.003 1.00 89.50 108 LEU A C 1
ATOM 839 O O . LEU A 1 108 ? 1.263 -2.271 2.057 1.00 89.50 108 LEU A O 1
ATOM 843 N N . LEU A 1 109 ? 1.535 -1.175 4.001 1.00 86.69 109 LEU A N 1
ATOM 844 C CA . LEU A 1 109 ? 2.958 -1.485 4.166 1.00 86.69 109 LEU A CA 1
ATOM 845 C C . LEU A 1 109 ? 3.129 -2.921 4.675 1.00 86.69 109 LEU A C 1
ATOM 847 O O . LEU A 1 109 ? 2.625 -3.275 5.739 1.00 86.69 109 LEU A O 1
ATOM 851 N N . THR A 1 110 ? 3.866 -3.727 3.918 1.00 88.62 110 THR A N 1
ATOM 852 C CA . THR A 1 110 ? 4.071 -5.163 4.164 1.00 88.62 110 THR A CA 1
ATOM 853 C C . THR A 1 110 ? 5.549 -5.544 4.301 1.00 88.62 110 THR A C 1
ATOM 855 O O . THR A 1 110 ? 5.841 -6.648 4.750 1.00 88.62 110 THR A O 1
ATOM 858 N N . HIS A 1 111 ? 6.484 -4.643 3.972 1.00 80.94 111 HIS A N 1
ATOM 859 C CA . HIS A 1 111 ? 7.937 -4.885 3.946 1.00 80.94 111 HIS A CA 1
ATOM 860 C C . HIS A 1 111 ? 8.491 -5.674 5.152 1.00 80.94 111 HIS A C 1
ATOM 862 O O . HIS A 1 111 ? 9.125 -6.705 4.964 1.00 80.94 111 HIS A O 1
ATOM 868 N N . CYS A 1 112 ? 8.222 -5.235 6.390 1.00 78.62 112 CYS A N 1
ATOM 869 C CA . CYS A 1 112 ? 8.683 -5.907 7.623 1.00 78.62 112 CYS A CA 1
ATOM 870 C C . CYS A 1 112 ? 7.592 -6.803 8.258 1.00 78.62 112 CYS A C 1
ATOM 872 O O . CYS A 1 112 ? 7.534 -6.960 9.488 1.00 78.62 112 CYS A O 1
ATOM 874 N N . GLY A 1 113 ? 6.675 -7.316 7.435 1.00 85.75 113 GLY A N 1
ATOM 875 C CA . GLY A 1 113 ? 5.407 -7.899 7.862 1.00 85.75 113 GLY A CA 1
ATOM 876 C C . GLY A 1 113 ? 4.317 -6.853 8.117 1.00 85.75 113 GLY A C 1
ATOM 877 O O . GLY A 1 113 ? 4.551 -5.643 8.095 1.00 85.75 113 GLY A O 1
ATOM 878 N N . ILE A 1 114 ? 3.103 -7.334 8.373 1.00 89.31 114 ILE A N 1
ATOM 879 C CA . ILE A 1 114 ? 1.915 -6.507 8.602 1.00 89.31 114 ILE A CA 1
ATOM 880 C C . ILE A 1 114 ? 1.763 -6.305 10.103 1.00 89.31 114 ILE A C 1
ATOM 882 O O . ILE A 1 114 ? 1.299 -7.190 10.823 1.00 89.31 114 ILE A O 1
ATOM 886 N N . ARG A 1 115 ? 2.203 -5.137 10.573 1.00 87.38 115 ARG A N 1
ATOM 887 C CA . ARG A 1 115 ? 2.256 -4.799 12.004 1.00 87.38 115 ARG A CA 1
ATOM 888 C C . ARG A 1 115 ? 1.278 -3.701 12.401 1.00 87.38 115 ARG A C 1
ATOM 890 O O . ARG A 1 115 ? 0.784 -3.702 13.522 1.00 87.38 115 ARG A O 1
ATOM 897 N N . GLY A 1 116 ? 0.988 -2.770 11.498 1.00 89.31 116 GLY A N 1
ATOM 898 C CA . GLY A 1 116 ? 0.080 -1.661 11.762 1.00 89.31 116 GLY A CA 1
ATOM 899 C C . GLY A 1 116 ? -0.242 -0.852 10.512 1.00 89.31 116 GLY A C 1
ATOM 900 O O . GLY A 1 116 ? 0.379 -1.040 9.467 1.00 89.31 116 GLY A O 1
ATOM 901 N N . ALA A 1 117 ? -1.221 0.040 10.626 1.00 91.50 117 ALA A N 1
ATOM 902 C CA . ALA A 1 117 ? -1.744 0.842 9.523 1.00 91.50 117 ALA A CA 1
ATOM 903 C C . ALA A 1 117 ? -2.323 2.167 10.037 1.00 91.50 117 ALA A C 1
ATOM 905 O O . ALA A 1 117 ? -2.991 2.195 11.069 1.00 91.50 117 ALA A O 1
ATOM 906 N N . TYR A 1 118 ? -2.066 3.274 9.339 1.00 91.81 118 TYR A N 1
ATOM 907 C CA . TYR A 1 118 ? -2.708 4.548 9.657 1.00 91.81 118 TYR A CA 1
ATOM 908 C C . TYR A 1 118 ? -3.994 4.691 8.842 1.00 91.81 118 TYR A C 1
ATOM 910 O O . TYR A 1 118 ? -3.952 4.729 7.620 1.00 91.81 118 TYR A O 1
ATOM 918 N N . PHE A 1 119 ? -5.144 4.732 9.502 1.00 93.75 119 PHE A N 1
ATOM 919 C CA . PHE A 1 119 ? -6.444 4.696 8.836 1.00 93.75 119 PHE A CA 1
ATOM 920 C C . PHE A 1 119 ? -7.497 5.389 9.694 1.00 93.75 119 PHE A C 1
ATOM 922 O O . PHE A 1 119 ? -7.457 5.296 10.924 1.00 93.75 119 PHE A O 1
ATOM 929 N N . ALA A 1 120 ? -8.459 6.057 9.057 1.00 93.44 120 ALA A N 1
ATOM 930 C CA . ALA A 1 120 ? -9.526 6.791 9.737 1.00 93.44 120 ALA A CA 1
ATOM 931 C C . ALA A 1 120 ? -9.000 7.841 10.742 1.00 93.44 120 ALA A C 1
ATOM 933 O O . ALA A 1 120 ? -9.562 8.022 11.822 1.00 93.44 120 ALA A O 1
ATOM 934 N N . GLY A 1 121 ? -7.884 8.499 10.416 1.00 91.56 121 GLY A N 1
ATOM 935 C CA . GLY A 1 121 ? -7.254 9.541 11.227 1.00 91.56 121 GLY A CA 1
ATOM 936 C C . GLY A 1 121 ? -6.507 9.029 12.457 1.00 91.56 121 GLY A C 1
ATOM 937 O O . GLY A 1 121 ? -6.165 9.821 13.335 1.00 91.56 121 GLY A O 1
ATOM 938 N N . ARG A 1 122 ? -6.262 7.718 12.570 1.00 91.94 122 ARG A N 1
ATOM 939 C CA . ARG A 1 122 ? -5.596 7.147 13.745 1.00 91.94 122 ARG A CA 1
ATOM 940 C C . ARG A 1 122 ? -4.740 5.925 13.440 1.00 91.94 122 ARG A C 1
ATOM 942 O O . ARG A 1 122 ? -4.750 5.351 12.354 1.00 91.94 122 ARG A O 1
ATOM 949 N N . LYS A 1 123 ? -3.985 5.542 14.463 1.00 92.00 123 LYS A N 1
ATOM 950 C CA . LYS A 1 123 ? -3.035 4.435 14.474 1.00 92.00 123 LYS A CA 1
ATOM 951 C C . LYS A 1 123 ? -3.720 3.117 14.815 1.00 92.00 123 LYS A C 1
ATOM 953 O O . LYS A 1 123 ? -4.461 3.037 15.793 1.00 92.00 123 LYS A O 1
ATOM 958 N N . TRP A 1 124 ? -3.416 2.083 14.039 1.00 93.19 124 TRP A N 1
ATOM 959 C CA . TRP A 1 124 ? -3.936 0.736 14.228 1.00 93.19 124 TRP A CA 1
ATOM 960 C C . TRP A 1 124 ? -2.821 -0.308 14.246 1.00 93.19 124 TRP A C 1
ATOM 962 O O . TRP A 1 124 ? -1.839 -0.196 13.515 1.00 93.19 124 TRP A O 1
ATOM 972 N N . VAL A 1 125 ? -2.992 -1.353 15.048 1.00 92.75 125 VAL A N 1
ATOM 973 C CA . VAL A 1 125 ? -2.074 -2.489 15.180 1.00 92.75 125 VAL A CA 1
ATOM 974 C C . VAL A 1 125 ? -2.731 -3.733 14.606 1.00 92.75 125 VAL A C 1
ATOM 976 O O . VAL A 1 125 ? -3.910 -3.981 14.850 1.00 92.75 125 VAL A O 1
ATOM 979 N N . ALA A 1 126 ? -1.972 -4.511 13.841 1.00 92.19 126 ALA A N 1
ATOM 980 C CA . ALA A 1 126 ? -2.451 -5.764 13.277 1.00 92.19 126 ALA A CA 1
ATOM 981 C C . ALA A 1 126 ? -2.746 -6.789 14.385 1.00 92.19 126 ALA A C 1
ATOM 983 O O . ALA A 1 126 ? -1.956 -6.955 15.317 1.00 92.19 126 ALA A O 1
ATOM 984 N N . SER A 1 127 ? -3.878 -7.483 14.286 1.00 89.12 127 SER A N 1
ATOM 985 C CA . SER A 1 127 ? -4.329 -8.478 15.259 1.00 89.12 127 SER A CA 1
ATOM 986 C C . SER A 1 127 ? -4.860 -9.725 14.534 1.00 89.12 127 SER A C 1
ATOM 988 O O . SER A 1 127 ? -5.957 -9.673 13.987 1.00 89.12 127 SER A O 1
ATOM 990 N N . PRO A 1 128 ? -4.110 -10.842 14.497 1.00 86.88 128 PRO A N 1
ATOM 991 C CA . PRO A 1 128 ? -2.720 -10.970 14.930 1.00 86.88 128 PRO A CA 1
ATOM 992 C C . PRO A 1 128 ? -1.761 -10.193 14.014 1.00 86.88 128 PRO A C 1
ATOM 994 O O . PRO A 1 128 ? -2.080 -9.863 12.872 1.00 86.88 128 PRO A O 1
ATOM 997 N N . VAL A 1 129 ? -0.548 -9.940 14.502 1.00 83.06 129 VAL A N 1
ATOM 998 C CA . VAL A 1 129 ? 0.552 -9.474 13.650 1.00 83.06 129 VAL A CA 1
ATOM 999 C C . VAL A 1 129 ? 0.896 -10.580 12.651 1.00 83.06 129 VAL A C 1
ATOM 1001 O O . VAL A 1 129 ? 1.134 -11.719 13.050 1.00 83.06 129 VAL A O 1
ATOM 1004 N N . LEU A 1 130 ? 0.934 -10.252 11.356 1.00 78.38 130 LEU A N 1
ATOM 1005 C CA . LEU A 1 130 ? 1.262 -11.220 10.306 1.00 78.38 130 LEU A CA 1
ATOM 1006 C C . LEU A 1 130 ? 2.712 -11.023 9.860 1.00 78.38 130 LEU A C 1
ATOM 1008 O O . LEU A 1 130 ? 3.045 -10.059 9.168 1.00 78.38 130 LEU A O 1
ATOM 1012 N N . THR A 1 131 ? 3.581 -11.954 10.242 1.00 73.19 131 THR A N 1
ATOM 1013 C CA . THR A 1 131 ? 5.008 -11.959 9.887 1.00 73.19 131 THR A CA 1
ATOM 1014 C C . THR A 1 131 ? 5.422 -13.369 9.503 1.00 73.19 131 THR A C 1
ATOM 1016 O O . THR A 1 131 ? 5.129 -14.294 10.257 1.00 73.19 131 THR A O 1
ATOM 1019 N N . ALA A 1 132 ? 6.111 -13.543 8.374 1.00 57.62 132 ALA A N 1
ATOM 1020 C CA . ALA A 1 132 ? 6.724 -14.833 8.053 1.00 57.62 132 ALA A CA 1
ATOM 1021 C C . ALA A 1 132 ? 8.137 -14.939 8.618 1.00 57.62 132 ALA A C 1
ATOM 1023 O O . ALA A 1 132 ? 8.453 -15.937 9.248 1.00 57.62 132 ALA A O 1
ATOM 1024 N N . GLU A 1 133 ? 8.946 -13.886 8.475 1.00 59.59 133 GLU A N 1
ATOM 1025 C CA . GLU A 1 133 ? 10.294 -13.760 9.037 1.00 59.59 133 GLU A CA 1
ATOM 1026 C C . GLU A 1 133 ? 10.609 -12.265 9.238 1.00 59.59 133 GLU A C 1
ATOM 1028 O O . GLU A 1 133 ? 9.923 -11.409 8.677 1.00 59.59 133 GLU A O 1
ATOM 1033 N N . LYS A 1 134 ? 11.622 -11.916 10.046 1.00 59.25 134 LYS A N 1
ATOM 1034 C CA . LYS A 1 134 ? 11.869 -10.535 10.529 1.00 59.25 134 LYS A CA 1
ATOM 1035 C C . LYS A 1 134 ? 11.936 -9.441 9.446 1.00 59.25 134 LYS A C 1
ATOM 1037 O O . LYS A 1 134 ? 11.728 -8.275 9.775 1.00 59.25 134 LYS A O 1
ATOM 1042 N N . VAL A 1 135 ? 12.215 -9.795 8.188 1.00 63.06 135 VAL A N 1
ATOM 1043 C CA . VAL A 1 135 ? 12.542 -8.842 7.110 1.00 63.06 135 VAL A CA 1
ATOM 1044 C C . VAL A 1 135 ? 11.662 -9.001 5.858 1.00 63.06 135 VAL A C 1
ATOM 1046 O O . VAL A 1 135 ? 11.850 -8.253 4.908 1.00 63.06 135 VAL A O 1
ATOM 1049 N N . HIS A 1 136 ? 10.687 -9.920 5.833 1.00 72.38 136 HIS A N 1
ATOM 1050 C CA . HIS A 1 136 ? 9.841 -10.144 4.652 1.00 72.38 136 HIS A CA 1
ATOM 1051 C C . HIS A 1 136 ? 8.343 -10.227 4.992 1.00 72.38 136 HIS A C 1
ATOM 1053 O O . HIS A 1 136 ? 7.973 -10.671 6.087 1.00 72.38 136 HIS A O 1
ATOM 1059 N N . PRO A 1 137 ? 7.459 -9.837 4.052 1.00 76.31 137 PRO A N 1
ATOM 1060 C CA . PRO A 1 137 ? 6.029 -10.061 4.200 1.00 76.31 137 PRO A CA 1
ATOM 1061 C C . PRO A 1 137 ? 5.682 -11.558 4.276 1.00 76.31 137 PRO A C 1
ATOM 1063 O O . PRO A 1 137 ? 6.454 -12.399 3.808 1.00 76.31 137 PRO A O 1
ATOM 1066 N N . PRO A 1 138 ? 4.503 -11.915 4.822 1.00 80.56 138 PRO A N 1
ATOM 1067 C CA . PRO A 1 138 ? 4.001 -13.282 4.740 1.00 80.56 138 PRO A CA 1
ATOM 1068 C C . PRO A 1 138 ? 3.845 -13.765 3.285 1.00 80.56 138 PRO A C 1
ATOM 1070 O O . PRO A 1 138 ? 3.590 -12.941 2.402 1.00 80.56 138 PRO A O 1
ATOM 1073 N N . PRO A 1 139 ? 3.937 -15.083 3.011 1.00 82.06 139 PRO A N 1
ATOM 1074 C CA . PRO A 1 139 ? 3.696 -15.630 1.681 1.00 82.06 139 PRO A CA 1
ATOM 1075 C C . PRO A 1 139 ? 2.376 -15.138 1.077 1.00 82.06 139 PRO A C 1
ATOM 1077 O O . PRO A 1 139 ? 1.352 -15.079 1.757 1.00 82.06 139 PRO A O 1
ATOM 1080 N N . GLY A 1 140 ? 2.408 -14.786 -0.207 1.00 82.88 140 GLY A N 1
ATOM 1081 C CA . GLY A 1 140 ? 1.247 -14.286 -0.949 1.00 82.88 140 GLY A CA 1
ATOM 1082 C C . GLY A 1 140 ? 1.027 -12.771 -0.876 1.00 82.88 140 GLY A C 1
ATOM 1083 O O . GLY A 1 140 ? 0.222 -12.254 -1.647 1.00 82.88 140 GLY A O 1
ATOM 1084 N N . TRP A 1 141 ? 1.752 -12.049 -0.017 1.00 84.56 141 TRP A N 1
ATOM 1085 C CA . TRP A 1 141 ? 1.703 -10.588 0.050 1.00 84.56 141 TRP A CA 1
ATOM 1086 C C . TRP A 1 141 ? 2.825 -9.951 -0.777 1.00 84.56 141 TRP A C 1
ATOM 1088 O O . TRP A 1 141 ? 3.972 -10.399 -0.741 1.00 84.56 141 TRP A O 1
ATOM 1098 N N . SER A 1 142 ? 2.509 -8.870 -1.490 1.00 82.56 142 SER A N 1
ATOM 1099 C CA . SER A 1 142 ? 3.493 -8.064 -2.222 1.00 82.56 142 SER A CA 1
ATOM 1100 C C . SER A 1 142 ? 4.502 -7.380 -1.287 1.00 82.56 142 SER A C 1
ATOM 1102 O O . SER A 1 142 ? 4.235 -7.199 -0.100 1.00 82.56 142 SER A O 1
ATOM 1104 N N . ASN A 1 143 ? 5.657 -6.967 -1.821 1.00 81.00 143 ASN A N 1
ATOM 1105 C CA . ASN A 1 143 ? 6.746 -6.283 -1.106 1.00 81.00 143 ASN A CA 1
ATOM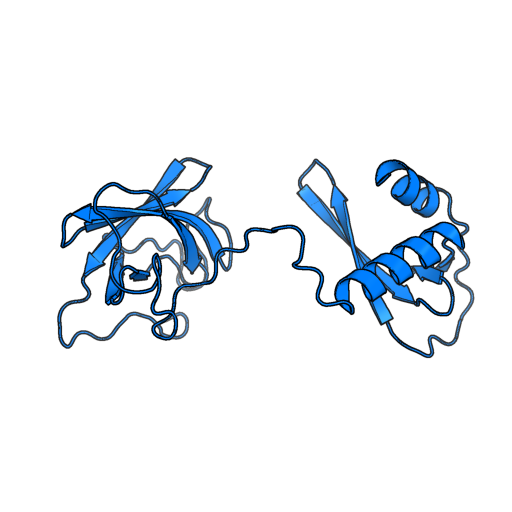 1106 C C . ASN A 1 143 ? 7.169 -5.021 -1.891 1.00 81.00 143 ASN A C 1
ATOM 1108 O O . ASN A 1 143 ? 7.374 -5.141 -3.100 1.00 81.00 143 ASN A O 1
ATOM 1112 N N . PRO A 1 144 ? 7.323 -3.825 -1.284 1.00 82.25 144 PRO A N 1
ATOM 1113 C CA . PRO A 1 144 ? 7.103 -3.475 0.128 1.00 82.25 144 PRO A CA 1
ATOM 1114 C C . PRO A 1 144 ? 5.666 -3.102 0.481 1.00 82.25 144 PRO A C 1
ATOM 1116 O O . PRO A 1 144 ? 5.384 -2.831 1.650 1.00 82.25 144 PRO A O 1
ATOM 1119 N N . PHE A 1 145 ? 4.774 -3.085 -0.510 1.00 85.25 145 PHE A N 1
ATOM 1120 C CA . PHE A 1 145 ? 3.395 -2.653 -0.348 1.00 85.25 145 PHE A CA 1
ATOM 1121 C C . PHE A 1 145 ? 2.415 -3.612 -1.006 1.00 85.25 145 PHE A C 1
ATOM 1123 O O . PHE A 1 145 ? 2.696 -4.164 -2.068 1.00 85.25 145 PHE A O 1
ATOM 1130 N N . GLN A 1 146 ? 1.229 -3.718 -0.419 1.00 88.19 146 GLN A N 1
ATOM 1131 C CA . GLN A 1 146 ? 0.095 -4.445 -0.968 1.00 88.19 146 GLN A CA 1
ATOM 1132 C C . GLN A 1 146 ? -1.068 -3.491 -1.250 1.00 88.19 146 GLN A C 1
ATOM 1134 O O . GLN A 1 146 ? -1.476 -2.726 -0.378 1.00 88.19 146 GLN A O 1
ATOM 1139 N N . GLN A 1 147 ? -1.635 -3.579 -2.454 1.00 88.06 147 GLN A N 1
ATOM 1140 C CA . GLN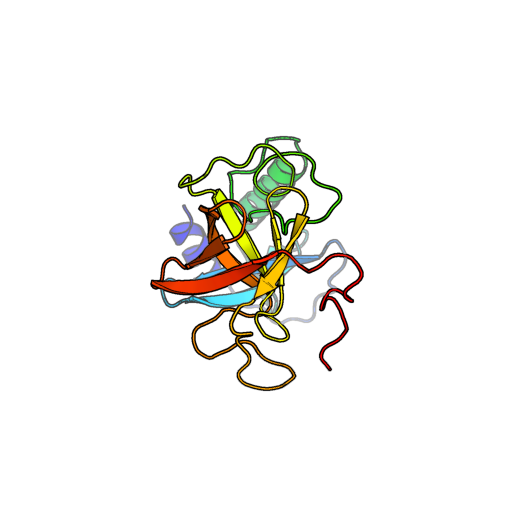 A 1 147 ? -2.881 -2.896 -2.815 1.00 88.06 147 GLN A CA 1
ATOM 1141 C C . GLN A 1 147 ? -4.094 -3.724 -2.380 1.00 88.06 147 GLN A C 1
ATOM 1143 O O . GLN A 1 147 ? -4.080 -4.958 -2.476 1.00 88.06 147 GLN A O 1
ATOM 1148 N N . GLY A 1 148 ? -5.142 -3.043 -1.926 1.00 89.38 148 GLY A N 1
ATOM 1149 C CA . GLY A 1 148 ? -6.402 -3.656 -1.523 1.00 89.38 148 GLY A CA 1
ATOM 1150 C C . GLY A 1 148 ? -7.412 -2.619 -1.048 1.00 89.38 148 GLY A C 1
ATOM 1151 O O . GLY A 1 148 ? -7.314 -1.438 -1.380 1.00 89.38 148 GLY A O 1
ATOM 1152 N N . GLU A 1 149 ? -8.377 -3.068 -0.260 1.00 93.31 149 GLU A N 1
ATOM 1153 C CA . GLU A 1 149 ? -9.388 -2.217 0.359 1.00 93.31 149 GLU A CA 1
ATOM 1154 C C . GLU A 1 149 ? -9.288 -2.293 1.879 1.00 93.31 149 GLU A C 1
ATOM 1156 O O . GLU A 1 149 ? -9.194 -3.384 2.439 1.00 93.31 149 GLU A O 1
ATOM 1161 N N . MET A 1 150 ? -9.369 -1.145 2.548 1.00 95.19 150 MET A N 1
ATOM 1162 C CA . MET A 1 150 ? -9.522 -1.049 3.997 1.00 95.19 150 MET A CA 1
ATOM 1163 C C . MET A 1 150 ? -10.971 -0.693 4.334 1.00 95.19 150 MET A C 1
ATOM 1165 O O . MET A 1 150 ? -11.583 0.166 3.696 1.00 95.19 150 MET A O 1
ATOM 1169 N N . ARG A 1 151 ? -11.524 -1.352 5.351 1.00 96.38 151 ARG A N 1
ATOM 1170 C CA . ARG A 1 151 ? -12.870 -1.102 5.878 1.00 96.38 151 ARG A CA 1
ATOM 1171 C C . ARG A 1 151 ? -12.804 -0.924 7.377 1.00 96.38 151 ARG A C 1
ATOM 1173 O O . ARG A 1 151 ? -12.149 -1.709 8.060 1.00 96.38 151 ARG A O 1
ATOM 1180 N N . LEU A 1 152 ? -13.546 0.048 7.888 1.00 96.38 152 LEU A N 1
ATOM 1181 C CA . LEU A 1 152 ? -13.892 0.091 9.299 1.00 96.38 152 LEU A CA 1
ATOM 1182 C C . LEU A 1 152 ? -15.092 -0.840 9.502 1.00 96.38 152 LEU A C 1
ATOM 1184 O O . LEU A 1 152 ? -16.166 -0.568 8.978 1.00 96.38 152 LEU A O 1
ATOM 1188 N N . LEU A 1 153 ? -14.911 -1.975 10.174 1.00 94.62 153 LEU A N 1
ATOM 1189 C CA . LEU A 1 153 ? -16.001 -2.921 10.456 1.00 94.62 153 LEU A CA 1
ATOM 1190 C C . LEU A 1 153 ? -16.762 -2.542 11.729 1.00 94.62 153 LEU A C 1
ATOM 1192 O O . LEU A 1 153 ? -17.961 -2.784 11.822 1.00 94.62 153 LEU A O 1
ATOM 1196 N N . ALA A 1 154 ? -16.061 -1.935 12.684 1.00 93.38 154 ALA A N 1
ATOM 1197 C CA . ALA A 1 154 ? -16.600 -1.358 13.908 1.00 93.38 154 ALA A CA 1
ATOM 1198 C C . ALA A 1 154 ? -15.686 -0.218 14.378 1.00 93.38 154 ALA A C 1
ATOM 1200 O O . ALA A 1 154 ? -14.579 -0.049 13.861 1.00 93.38 154 ALA A O 1
ATOM 1201 N N . GLU A 1 155 ? -16.108 0.530 15.398 1.00 92.12 155 GLU A N 1
ATOM 1202 C CA . GLU A 1 155 ? -15.304 1.602 16.002 1.00 92.12 155 GLU A CA 1
ATOM 1203 C C . GLU A 1 155 ? -13.940 1.147 16.530 1.00 92.12 155 GLU A C 1
ATOM 1205 O O . GLU A 1 155 ? -13.096 1.990 16.800 1.00 92.12 155 GLU A O 1
ATOM 1210 N N . ASP A 1 156 ? -13.686 -0.148 16.672 1.00 95.25 156 ASP A N 1
ATOM 1211 C CA . ASP A 1 156 ? -12.447 -0.724 17.190 1.00 95.25 156 ASP A CA 1
ATOM 1212 C C . ASP A 1 156 ? -11.926 -1.883 16.320 1.00 95.25 156 ASP A C 1
ATOM 1214 O O . ASP A 1 156 ? -11.056 -2.643 16.751 1.00 95.25 156 ASP A O 1
ATOM 1218 N N . LEU A 1 157 ? -12.449 -2.041 15.100 1.00 96.44 157 LEU A N 1
ATOM 1219 C CA . LEU A 1 157 ? -12.049 -3.107 14.187 1.00 96.44 157 LEU A CA 1
ATOM 1220 C C . LEU A 1 157 ? -11.977 -2.593 12.756 1.00 96.44 157 LEU A C 1
ATOM 1222 O O . LEU A 1 157 ? -12.990 -2.209 12.170 1.00 96.44 157 LEU A O 1
ATOM 1226 N N . ALA A 1 158 ? -10.788 -2.653 12.169 1.00 96.88 158 ALA A N 1
ATOM 1227 C CA . ALA A 1 158 ? -10.588 -2.404 10.752 1.00 96.88 158 ALA A CA 1
ATOM 1228 C C . ALA A 1 158 ? -10.061 -3.665 10.063 1.00 96.88 158 ALA A C 1
ATOM 1230 O O . ALA A 1 158 ? -9.329 -4.453 10.661 1.00 96.88 158 ALA A O 1
ATOM 1231 N N . ARG A 1 159 ? -10.434 -3.869 8.801 1.00 97.62 159 ARG A N 1
ATOM 1232 C CA . ARG A 1 159 ? -9.994 -5.016 8.005 1.00 97.62 159 ARG A CA 1
ATOM 1233 C C . ARG A 1 159 ? -9.507 -4.554 6.643 1.00 97.62 159 ARG A C 1
ATOM 1235 O O . ARG A 1 159 ? -10.201 -3.808 5.957 1.00 97.62 159 ARG A O 1
ATOM 1242 N N . PHE A 1 160 ? -8.340 -5.049 6.263 1.00 96.06 160 PHE A N 1
ATOM 1243 C CA . PHE A 1 160 ? -7.784 -4.944 4.927 1.00 96.06 160 PHE A CA 1
ATOM 1244 C C . PHE A 1 160 ? -8.052 -6.229 4.144 1.00 96.06 160 PHE A C 1
ATOM 1246 O O . PHE A 1 160 ? -7.905 -7.319 4.703 1.00 96.06 160 PHE A O 1
ATOM 1253 N N . VAL A 1 161 ? -8.409 -6.110 2.865 1.00 93.44 161 VAL A N 1
ATOM 1254 C CA . VAL A 1 161 ? -8.641 -7.240 1.953 1.00 93.44 161 VAL A CA 1
ATOM 1255 C C . VAL A 1 161 ? -7.945 -6.981 0.616 1.00 93.44 161 VAL A C 1
ATOM 1257 O O . VAL A 1 161 ? -8.101 -5.910 0.032 1.00 93.44 161 VAL A O 1
ATOM 1260 N N . THR A 1 162 ? -7.180 -7.950 0.113 1.00 88.31 162 THR A N 1
ATOM 1261 C CA . THR A 1 162 ? -6.568 -7.884 -1.226 1.00 88.31 162 THR A CA 1
ATOM 1262 C C . THR A 1 162 ? -7.539 -8.346 -2.312 1.00 88.31 162 THR A C 1
ATOM 1264 O O . THR A 1 162 ? -8.483 -9.087 -2.046 1.00 88.31 162 THR A O 1
ATOM 1267 N N . GLY A 1 163 ? -7.245 -8.022 -3.576 1.00 81.38 163 GLY A N 1
ATOM 1268 C CA . GLY A 1 163 ? -7.964 -8.605 -4.720 1.00 81.38 163 GLY A CA 1
ATOM 1269 C C . GLY A 1 163 ? -7.836 -10.135 -4.831 1.00 81.38 163 GLY A C 1
ATOM 1270 O O . GLY A 1 163 ? -8.664 -10.770 -5.471 1.00 81.38 163 GLY A O 1
ATOM 1271 N N . THR A 1 164 ? -6.831 -10.734 -4.181 1.00 81.38 164 THR A N 1
ATOM 1272 C CA . THR A 1 164 ? -6.628 -12.193 -4.093 1.00 81.38 164 THR A CA 1
ATOM 1273 C C . THR A 1 164 ? -7.324 -12.837 -2.888 1.00 81.38 164 THR A C 1
ATOM 1275 O O . THR A 1 164 ? -7.253 -14.052 -2.729 1.00 81.38 164 THR A O 1
ATOM 1278 N N . GLY A 1 165 ? -7.992 -12.051 -2.035 1.00 86.38 165 GLY A N 1
ATOM 1279 C CA . GLY A 1 165 ? -8.725 -12.540 -0.864 1.00 86.38 165 GLY A CA 1
ATOM 1280 C C . GLY A 1 165 ? -7.896 -12.702 0.415 1.00 86.38 165 GLY A C 1
ATOM 1281 O O . GLY A 1 165 ? -8.417 -13.208 1.406 1.00 86.38 165 GLY A O 1
ATOM 1282 N N . LEU A 1 166 ? -6.634 -12.260 0.439 1.00 90.50 166 LEU A N 1
ATOM 1283 C CA . LEU A 1 166 ? -5.847 -12.200 1.674 1.00 90.50 166 LEU A CA 1
ATOM 1284 C C . LEU A 1 166 ? -6.373 -11.088 2.578 1.00 90.50 166 LEU A C 1
ATOM 1286 O O . LEU A 1 166 ? -6.746 -10.014 2.102 1.00 90.50 166 LEU A O 1
ATOM 1290 N N . THR A 1 167 ? -6.364 -11.331 3.887 1.00 94.19 167 THR A N 1
ATOM 1291 C CA . THR A 1 167 ? -6.930 -10.402 4.867 1.00 94.19 167 THR A CA 1
ATOM 1292 C C . THR A 1 167 ? -5.973 -10.095 6.005 1.00 94.19 167 THR A C 1
ATOM 1294 O O . THR A 1 167 ? -5.269 -10.985 6.480 1.00 94.19 167 THR A O 1
ATOM 1297 N N . ALA A 1 168 ? -6.012 -8.857 6.494 1.00 94.56 168 ALA A N 1
ATOM 1298 C CA . ALA A 1 168 ? -5.383 -8.457 7.749 1.00 94.56 168 ALA A CA 1
ATOM 1299 C C . ALA A 1 168 ? -6.380 -7.656 8.590 1.00 94.56 168 ALA A C 1
ATOM 1301 O O . ALA A 1 168 ? -7.052 -6.763 8.073 1.00 94.56 168 ALA A O 1
ATOM 1302 N N . GLU A 1 169 ? -6.488 -7.978 9.874 1.00 96.69 169 GLU A N 1
ATOM 1303 C CA . GLU A 1 169 ? -7.336 -7.250 10.817 1.00 96.69 169 GLU A CA 1
ATOM 1304 C C . GLU A 1 169 ? -6.502 -6.355 11.709 1.00 96.69 169 GLU A C 1
ATOM 1306 O O . GLU A 1 169 ? -5.343 -6.648 12.002 1.00 96.69 169 GLU A O 1
ATOM 1311 N N . PHE A 1 170 ? -7.108 -5.259 12.145 1.00 95.81 170 PHE A N 1
ATOM 1312 C CA . PHE A 1 170 ? -6.442 -4.262 12.949 1.00 95.81 170 PHE A CA 1
ATOM 1313 C C . PHE A 1 170 ? -7.331 -3.782 14.091 1.00 95.81 170 PHE A C 1
ATOM 1315 O O . PHE A 1 170 ? -8.538 -3.589 13.929 1.00 95.81 170 PHE A O 1
ATOM 1322 N N . ARG A 1 171 ? -6.696 -3.529 15.235 1.00 95.38 171 ARG A N 1
ATOM 1323 C CA . ARG A 1 171 ? -7.274 -2.905 16.430 1.00 95.38 171 ARG A CA 1
ATOM 1324 C C . ARG A 1 171 ? -6.636 -1.534 16.665 1.00 95.38 171 ARG A C 1
ATOM 1326 O O . ARG A 1 171 ? -5.502 -1.334 16.227 1.00 95.38 171 ARG A O 1
ATOM 1333 N N . PRO A 1 172 ? -7.323 -0.576 17.306 1.00 93.62 172 PRO A N 1
ATOM 1334 C CA . PRO A 1 172 ? -6.714 0.699 17.660 1.00 93.62 172 PRO A CA 1
ATOM 1335 C C . PRO A 1 172 ? -5.430 0.472 18.455 1.00 93.62 172 PRO A C 1
ATOM 1337 O O . PRO A 1 172 ? -5.386 -0.404 19.319 1.00 93.62 172 PRO A O 1
ATOM 1340 N N . LEU A 1 173 ? -4.389 1.252 18.161 1.00 87.88 173 LEU A N 1
ATOM 1341 C CA . LEU A 1 173 ? -3.239 1.312 19.055 1.00 87.88 173 LEU A CA 1
ATOM 1342 C C . LEU A 1 173 ? -3.724 1.856 20.410 1.00 87.88 173 LEU A C 1
ATOM 1344 O O . LEU A 1 173 ? -4.315 2.941 20.417 1.00 87.88 173 LEU A O 1
ATOM 1348 N N . PRO A 1 174 ? -3.488 1.151 21.531 1.00 83.44 174 PRO A N 1
ATOM 1349 C CA . PRO A 1 174 ? -3.782 1.685 22.852 1.00 83.44 174 PRO A CA 1
ATOM 1350 C C . PRO A 1 174 ? -3.072 3.021 23.087 1.00 83.44 174 PRO A C 1
ATOM 1352 O O . PRO A 1 174 ? -1.966 3.263 22.599 1.00 83.44 174 PRO A O 1
ATOM 1355 N N . GLU A 1 175 ? -3.713 3.909 23.837 1.00 76.94 175 GLU A N 1
ATOM 1356 C CA . GLU A 1 175 ? -3.120 5.199 24.170 1.00 76.94 175 GLU A CA 1
ATOM 1357 C C . GLU A 1 175 ? -1.833 5.003 24.989 1.00 76.94 175 GLU A C 1
ATOM 1359 O O . GLU A 1 175 ? -1.811 4.257 25.965 1.00 76.94 175 GLU A O 1
ATOM 1364 N N . GLY A 1 176 ? -0.745 5.656 24.571 1.00 71.00 176 GLY A N 1
ATOM 1365 C CA . GLY A 1 176 ? 0.565 5.547 25.222 1.00 71.00 176 GLY A CA 1
ATOM 1366 C C . GLY A 1 176 ? 1.461 4.408 24.717 1.00 71.00 176 GLY A C 1
ATOM 1367 O O . GLY A 1 176 ? 2.655 4.413 25.026 1.00 71.00 176 GLY A O 1
ATOM 1368 N N . ASP A 1 177 ? 0.950 3.489 23.892 1.00 77.00 177 ASP A N 1
ATOM 1369 C CA . ASP A 1 177 ? 1.768 2.417 23.323 1.00 77.00 177 ASP A CA 1
ATOM 1370 C C . ASP A 1 177 ? 2.671 2.907 22.185 1.00 77.00 177 ASP A C 1
ATOM 1372 O O . ASP A 1 177 ? 2.340 3.793 21.387 1.00 77.00 177 ASP A O 1
ATOM 1376 N N . LYS A 1 178 ? 3.852 2.287 22.074 1.00 73.06 178 LYS A N 1
ATOM 1377 C CA . LYS A 1 178 ? 4.773 2.556 20.967 1.00 73.06 178 LYS A CA 1
ATOM 1378 C C . LYS A 1 178 ? 4.235 1.930 19.689 1.00 73.06 178 LYS A C 1
ATOM 1380 O O . LYS A 1 178 ? 4.108 0.714 19.571 1.00 73.06 178 LYS A O 1
ATOM 1385 N N . TYR A 1 179 ? 3.978 2.778 18.703 1.00 68.50 179 TYR A N 1
ATOM 1386 C CA . TYR A 1 179 ? 3.516 2.333 17.400 1.00 68.50 179 TYR A CA 1
ATOM 1387 C C . TYR A 1 179 ? 4.607 1.547 16.652 1.00 68.50 179 TYR A C 1
ATOM 1389 O O . TYR A 1 179 ? 5.763 1.979 16.665 1.00 68.50 179 TYR A O 1
ATOM 1397 N N . PRO A 1 180 ? 4.290 0.437 15.956 1.00 67.62 180 PRO A N 1
ATOM 1398 C CA . PRO A 1 180 ? 5.296 -0.467 15.395 1.00 67.62 180 PRO A CA 1
ATOM 1399 C C . PRO A 1 180 ? 5.938 0.035 14.082 1.00 67.62 180 PRO A C 1
ATOM 1401 O O . PRO A 1 180 ? 6.331 -0.771 13.242 1.00 67.62 180 PRO A O 1
ATOM 1404 N N . TRP A 1 181 ? 6.065 1.353 13.886 1.00 62.94 181 TRP A N 1
ATOM 1405 C CA . TRP A 1 181 ? 6.823 1.958 12.781 1.00 62.94 181 TRP A CA 1
ATOM 1406 C C . TRP A 1 181 ? 8.294 2.102 13.189 1.00 62.94 181 TRP A C 1
ATOM 1408 O O . TRP A 1 181 ? 8.790 3.195 13.446 1.00 62.94 181 TRP A O 1
ATOM 1418 N N . GLY A 1 182 ? 8.981 0.969 13.318 1.00 59.06 182 GLY A N 1
ATOM 1419 C CA . GLY A 1 182 ? 10.433 0.913 13.485 1.00 59.06 182 GLY A CA 1
ATOM 1420 C C . GLY A 1 182 ? 11.104 0.281 12.262 1.00 59.06 182 GLY A C 1
ATOM 1421 O O . GLY A 1 182 ? 10.419 -0.381 11.476 1.00 59.06 182 GLY A O 1
ATOM 1422 N N . PRO A 1 183 ? 12.433 0.439 12.097 1.00 60.69 183 PRO A N 1
ATOM 1423 C CA . PRO A 1 183 ? 13.191 -0.433 11.200 1.00 60.69 183 PRO A CA 1
ATOM 1424 C C . PRO A 1 183 ? 12.895 -1.899 11.547 1.00 60.69 183 PRO A C 1
ATOM 1426 O O . PRO A 1 183 ? 12.586 -2.200 12.703 1.00 60.69 183 PRO A O 1
ATOM 1429 N N . CYS A 1 184 ? 12.945 -2.797 10.554 1.00 65.81 184 CYS A N 1
ATOM 1430 C CA . CYS A 1 184 ? 12.691 -4.221 10.784 1.00 65.81 184 CYS A CA 1
ATOM 1431 C C . CYS A 1 184 ? 13.520 -4.695 12.002 1.00 65.81 184 CYS A C 1
ATOM 1433 O O . CYS A 1 184 ? 14.736 -4.508 12.022 1.00 65.81 184 CYS A O 1
ATOM 1435 N N . ALA A 1 185 ? 12.848 -5.217 13.034 1.00 55.31 185 ALA A N 1
ATOM 1436 C CA . ALA A 1 185 ? 13.439 -5.573 14.334 1.00 55.31 185 ALA A CA 1
ATOM 1437 C C . ALA A 1 185 ? 13.828 -7.055 14.426 1.00 55.31 185 ALA A C 1
ATOM 1439 O O . ALA A 1 185 ? 13.091 -7.892 13.861 1.00 55.31 185 ALA A O 1
#

Sequence (185 aa):
MVESLVKIVLSAPVDQGRRDHDGQRYFIAFHMEDGTEVRRAFWLGSGELHRGIMTDPLFRDSVSQALNEMATPTPPPNKTSTPLCTERELTPPCGSGVEIGKPYPYTLLTHCGIRGAYFAGRKWVASPVLTAEKVHPPPGWSNPFQQGEMRLLAEDLARFVTGTGLTAEFRPLPEGDKYPWGPCA

Secondary structure (DSSP, 8-state):
-HHHHHHHHHT--B--------S-EEEEEEEPTTS-EEEEEEETTTTEETTTEE--HHHHHHHHHHHHHHHTTPPPP----PPPP-TT--STTTSS-PPBT-EEEEEEE-TT-EEEEEETTEEEEEEEEE-SBTTBPPTT--SSEEEEEEEEEETTEEEEEETT--EEEEEEPPTTPPPS-SS--

pLDDT: mean 80.17, std 13.6, range [36.22, 97.62]

Foldseek 3Di:
DVVVLVVQQVPFDFDQPDDDQDDDKDWDWDQDPVRDIDIWIARLVQCDTPRRRRGDVVNSVVVVVVVVVVVPPPPDDDPPPPDQADLVDCDPQQRADADAPDWDKHKAFFQQFRAWGRGNNAIKGWVVTQGPDLGGGDPPADPRIAIFIWHHNDPFKIKTAHPVGDIIIIGGDPPPDDGPPDDRD

Radius of gyration: 22.19 Å; chains: 1; bounding box: 50×35×61 Å